Protein AF-A0A3C1PPG1-F1 (afdb_monomer)

Sequence (276 aa):
MCIAGVFGGLESGVTAKTTAMFLESAYFDAGYIRKTAKKHTLSTDASFRFERGADPEICVFALKRAAMLIKELAGGEISSEIIDVYPQPIKPVQVKLAYKRINSLIGEEVPVTLVKSILKSLDIIITSETAEELNVIVPLYRSDVTRDVDIIEDILRIYGYNTVKVAEKVNSTLSYAPKPDSEKLKNLVSDLLVSRGSNEAMSNSLTKGSYYDGLQQHSASSSAKILNPLSNDLNVLRQTLFFGLMEAVKRNKNYKTGNIRLFEFGNCYSYKTGAA

Structure (mmCIF, N/CA/C/O backbone):
data_AF-A0A3C1PPG1-F1
#
_entry.id   AF-A0A3C1PPG1-F1
#
loop_
_atom_site.group_PDB
_atom_site.id
_atom_site.type_symbol
_atom_site.label_atom_id
_atom_site.label_alt_id
_atom_site.label_comp_id
_atom_site.label_asym_id
_atom_site.label_entity_id
_atom_site.label_seq_id
_atom_site.pdbx_PDB_ins_code
_atom_site.Cartn_x
_atom_site.Cartn_y
_atom_site.Cartn_z
_atom_site.occupancy
_atom_site.B_iso_or_equiv
_atom_site.auth_seq_id
_atom_site.auth_comp_id
_atom_site.auth_asym_id
_atom_site.auth_atom_id
_atom_site.pdbx_PDB_model_num
ATOM 1 N N . MET A 1 1 ? -23.839 -20.528 7.602 1.00 84.81 1 MET A N 1
ATOM 2 C CA . MET A 1 1 ? -23.833 -19.238 8.321 1.00 84.81 1 MET A CA 1
ATOM 3 C C . MET A 1 1 ? -23.108 -18.158 7.518 1.00 84.81 1 MET A C 1
ATOM 5 O O . MET A 1 1 ? -23.769 -17.331 6.915 1.00 84.81 1 MET A O 1
ATOM 9 N N . CYS A 1 2 ? -21.782 -18.148 7.397 1.00 93.88 2 CYS A N 1
ATOM 10 C CA . CYS A 1 2 ? -21.105 -17.126 6.584 1.00 93.88 2 CYS A CA 1
ATOM 11 C C . CYS A 1 2 ? -19.660 -17.518 6.261 1.00 93.88 2 CYS A C 1
ATOM 13 O O . CYS A 1 2 ? -19.111 -18.452 6.844 1.00 93.88 2 CYS A O 1
ATOM 15 N N . ILE A 1 3 ? -19.052 -16.773 5.340 1.00 94.62 3 ILE A N 1
ATOM 16 C CA . ILE A 1 3 ? -17.608 -16.565 5.296 1.00 94.62 3 ILE A CA 1
ATOM 17 C C . ILE A 1 3 ? -17.353 -15.317 6.142 1.00 94.62 3 ILE A C 1
ATOM 19 O O . ILE A 1 3 ? -17.678 -14.206 5.715 1.00 94.62 3 ILE A O 1
ATOM 23 N N . ALA A 1 4 ? -16.834 -15.516 7.351 1.00 95.19 4 ALA A N 1
ATOM 24 C CA . ALA A 1 4 ? -16.697 -14.478 8.367 1.00 95.19 4 ALA A CA 1
ATOM 25 C C . ALA A 1 4 ? -15.984 -13.225 7.825 1.00 95.19 4 ALA A C 1
ATOM 27 O O . ALA A 1 4 ? -14.961 -13.334 7.148 1.00 95.19 4 ALA A O 1
ATOM 28 N N . GLY A 1 5 ? -16.574 -12.049 8.056 1.00 94.12 5 GLY A N 1
ATOM 29 C CA . GLY A 1 5 ? -16.075 -10.757 7.567 1.00 94.12 5 GLY A CA 1
ATOM 30 C C . GLY A 1 5 ? -16.095 -10.556 6.044 1.00 94.12 5 GLY A C 1
ATOM 31 O O . GLY A 1 5 ? -15.661 -9.511 5.569 1.00 94.12 5 GLY A O 1
ATOM 32 N N . VAL A 1 6 ? -16.593 -11.523 5.264 1.00 95.69 6 VAL A N 1
ATOM 33 C CA . VAL A 1 6 ? -16.612 -11.459 3.793 1.00 95.69 6 VAL A CA 1
ATOM 34 C C . VAL A 1 6 ? -18.038 -11.503 3.259 1.00 95.69 6 VAL A C 1
ATOM 36 O O . VAL A 1 6 ? -18.472 -10.550 2.613 1.00 95.69 6 VAL A O 1
ATOM 39 N N . PHE A 1 7 ? -18.775 -12.591 3.498 1.00 94.75 7 PHE A N 1
ATOM 40 C CA . PHE A 1 7 ? -20.087 -12.788 2.878 1.00 94.75 7 PHE A CA 1
ATOM 41 C C . PHE A 1 7 ? -21.021 -13.681 3.697 1.00 94.75 7 PHE A C 1
ATOM 43 O O . PHE A 1 7 ? -20.597 -14.685 4.269 1.00 94.75 7 PHE A O 1
ATOM 50 N N . GLY A 1 8 ? -22.310 -13.341 3.713 1.00 94.00 8 GLY A N 1
ATOM 51 C CA . GLY A 1 8 ? -23.348 -14.155 4.344 1.00 94.00 8 GLY A CA 1
ATOM 52 C C . GLY A 1 8 ? -23.639 -15.434 3.554 1.00 94.00 8 GLY A C 1
ATOM 53 O O . GLY A 1 8 ? -23.569 -15.460 2.329 1.00 94.00 8 GLY A O 1
ATOM 54 N N . GLY A 1 9 ? -23.961 -16.517 4.256 1.00 92.12 9 GLY A N 1
ATOM 55 C CA . GLY A 1 9 ? -24.421 -17.761 3.643 1.00 92.12 9 GLY A CA 1
ATOM 56 C C . GLY A 1 9 ? -25.879 -17.668 3.196 1.00 92.12 9 GLY A C 1
ATOM 57 O O . GLY A 1 9 ? -26.678 -16.975 3.823 1.00 92.12 9 GLY A O 1
ATOM 58 N N . LEU A 1 10 ? -26.229 -18.414 2.145 1.00 90.75 10 LEU A N 1
ATOM 59 C CA . LEU A 1 10 ? -27.564 -18.398 1.538 1.00 90.75 10 LEU A CA 1
ATOM 60 C C . LEU A 1 10 ? -28.687 -18.727 2.537 1.00 90.75 10 LEU A C 1
ATOM 62 O O . LEU A 1 10 ? -29.694 -18.032 2.580 1.00 90.75 10 LEU A O 1
ATOM 66 N N . GLU A 1 11 ? -28.496 -19.757 3.364 1.00 90.69 11 GLU A N 1
ATOM 67 C CA . GLU A 1 11 ? -29.519 -20.255 4.302 1.00 90.69 11 GLU A CA 1
ATOM 68 C C . GLU A 1 11 ? -29.666 -19.413 5.580 1.00 90.69 11 GLU A C 1
ATOM 70 O O . GLU A 1 11 ? -30.580 -19.631 6.367 1.00 90.69 11 GLU A O 1
ATOM 75 N N . SER A 1 12 ? -28.766 -18.459 5.807 1.00 89.56 12 SER A N 1
ATOM 76 C CA . SER A 1 12 ? -28.724 -17.621 7.016 1.00 89.56 12 SER A CA 1
ATOM 77 C C . SER A 1 12 ? -28.928 -16.135 6.723 1.00 89.56 12 SER A C 1
ATOM 79 O O . SER A 1 12 ? -28.802 -15.307 7.621 1.00 89.56 12 SER A O 1
ATOM 81 N N . GLY A 1 13 ? -29.220 -15.784 5.469 1.00 89.69 13 GLY A N 1
ATOM 82 C CA . GLY A 1 13 ? -29.596 -14.429 5.092 1.00 89.69 13 GLY A CA 1
ATOM 83 C C . GLY A 1 13 ? -30.993 -14.066 5.600 1.00 89.69 13 GLY A C 1
ATOM 84 O O . GLY A 1 13 ? -31.89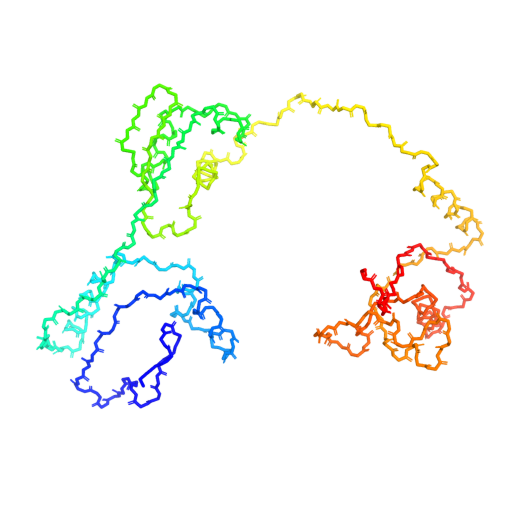7 -14.901 5.640 1.00 89.69 13 GLY A O 1
ATOM 85 N N . VAL A 1 14 ? -31.181 -12.799 5.964 1.00 93.06 14 VAL A N 1
ATOM 86 C CA . VAL A 1 14 ? -32.503 -12.258 6.307 1.00 93.06 14 VAL A CA 1
ATOM 87 C C . VAL A 1 14 ? -33.369 -12.209 5.045 1.00 93.06 14 VAL A C 1
ATOM 89 O O . VAL A 1 14 ? -32.915 -11.786 3.983 1.00 93.06 14 VAL A O 1
ATOM 92 N N . THR A 1 15 ? -34.628 -12.628 5.160 1.00 94.12 15 THR A N 1
ATOM 93 C CA . THR A 1 15 ? -35.620 -12.601 4.076 1.00 94.12 15 THR A CA 1
ATOM 94 C C . THR A 1 15 ? -36.853 -11.808 4.502 1.00 94.12 15 THR A C 1
ATOM 96 O O . THR A 1 15 ? -37.018 -11.480 5.674 1.00 94.12 15 THR A O 1
ATOM 99 N N . ALA A 1 16 ? -37.787 -11.578 3.575 1.00 94.44 16 ALA A N 1
ATOM 100 C CA . ALA A 1 16 ? -39.073 -10.948 3.885 1.00 94.44 16 ALA A CA 1
ATOM 101 C C . ALA A 1 16 ? -39.926 -11.724 4.913 1.00 94.44 16 ALA A C 1
ATOM 103 O O . ALA A 1 16 ? -40.884 -11.178 5.445 1.00 94.44 16 ALA A O 1
ATOM 104 N N . LYS A 1 17 ? -39.605 -12.999 5.180 1.00 95.50 17 LYS A N 1
ATOM 105 C CA . LYS A 1 17 ? -40.310 -13.843 6.158 1.00 95.50 17 LYS A CA 1
ATOM 106 C C . LYS A 1 17 ? -39.623 -13.884 7.526 1.00 95.50 17 LYS A C 1
ATOM 108 O O . LYS A 1 17 ? -40.130 -14.540 8.430 1.00 95.50 17 LYS A O 1
ATOM 113 N N . THR A 1 18 ? -38.454 -13.263 7.675 1.00 94.69 18 THR A N 1
ATOM 114 C CA . THR A 1 18 ? -37.670 -13.338 8.911 1.00 94.69 18 THR A CA 1
ATOM 115 C C . THR A 1 18 ? -38.343 -12.534 10.022 1.00 94.69 18 THR A C 1
ATOM 117 O O . THR A 1 18 ? -38.563 -11.337 9.875 1.00 94.69 18 THR A O 1
ATOM 120 N N . THR A 1 19 ? -38.632 -13.193 11.144 1.00 93.62 19 THR A N 1
ATOM 121 C CA . THR A 1 19 ? -39.265 -12.589 12.331 1.00 93.62 19 THR A CA 1
ATOM 122 C C . THR A 1 19 ? -38.336 -12.513 13.542 1.00 93.62 19 THR A C 1
ATOM 124 O O . THR A 1 19 ? -38.582 -11.731 14.453 1.00 93.62 19 THR A O 1
ATOM 127 N N . ALA A 1 20 ? -37.259 -13.299 13.546 1.00 93.94 20 ALA A N 1
ATOM 128 C CA . ALA A 1 20 ? -36.236 -13.306 14.583 1.00 93.94 20 ALA A CA 1
ATOM 129 C C . ALA A 1 20 ? -34.852 -13.273 13.933 1.00 93.94 20 ALA A C 1
ATOM 131 O O . ALA A 1 20 ? -34.625 -13.916 12.905 1.00 93.94 20 ALA A O 1
ATOM 132 N N . MET A 1 21 ? -33.927 -12.523 14.528 1.00 92.62 21 MET A N 1
ATOM 133 C CA . MET A 1 21 ? -32.570 -12.370 14.016 1.00 92.62 21 MET A CA 1
ATOM 134 C C . MET A 1 21 ? -31.542 -12.380 15.138 1.00 92.62 21 MET A C 1
ATOM 136 O O . MET A 1 21 ? -31.798 -11.912 16.243 1.00 92.62 21 MET A O 1
ATOM 140 N N . PHE A 1 22 ? -30.363 -12.891 14.807 1.00 93.44 22 PHE A N 1
ATOM 141 C CA . PHE A 1 22 ? -29.161 -12.769 15.612 1.00 93.44 22 PHE A CA 1
ATOM 142 C C . PHE A 1 22 ? -28.268 -11.699 14.980 1.00 93.44 22 PHE A C 1
ATOM 144 O O . PHE A 1 22 ? -28.045 -11.727 13.768 1.00 93.44 22 PHE A O 1
ATOM 151 N N . LEU A 1 23 ? -27.779 -10.755 15.785 1.00 94.75 23 LEU A N 1
ATOM 152 C CA . LEU A 1 23 ? -26.893 -9.692 15.319 1.00 94.75 23 LEU A CA 1
ATOM 153 C C . LEU A 1 23 ? -25.446 -10.015 15.688 1.00 94.75 23 LEU A C 1
ATOM 155 O O . LEU A 1 23 ? -25.110 -10.149 16.861 1.00 94.75 23 LEU A O 1
ATOM 159 N N . GLU A 1 24 ? -24.594 -10.100 14.670 1.00 95.62 24 GLU A N 1
ATOM 160 C CA . GLU A 1 24 ? -23.149 -10.249 14.815 1.00 95.62 24 GLU A CA 1
ATOM 161 C C . GLU A 1 24 ? -22.474 -8.882 14.642 1.00 95.62 24 GLU A C 1
ATOM 163 O O . GLU A 1 24 ? -22.731 -8.172 13.669 1.00 95.62 24 GLU A O 1
ATOM 168 N N . SER A 1 25 ? -21.582 -8.529 15.566 1.00 96.25 25 SER A N 1
ATOM 169 C CA . SER A 1 25 ? -20.635 -7.427 15.401 1.00 96.25 25 SER A CA 1
ATOM 170 C C . SER A 1 25 ? -19.267 -7.915 15.846 1.00 96.25 25 SER A C 1
ATOM 172 O O . SER A 1 25 ? -19.048 -8.147 17.032 1.00 96.25 25 SER A O 1
ATOM 174 N N . ALA A 1 26 ? -18.372 -8.110 14.886 1.00 95.69 26 ALA A N 1
ATOM 175 C CA . ALA A 1 26 ? -17.104 -8.787 15.098 1.00 95.69 26 ALA A CA 1
ATOM 176 C C . ALA A 1 26 ? -15.943 -8.001 14.486 1.00 95.69 26 ALA A C 1
ATOM 178 O O . ALA A 1 26 ? -16.117 -7.237 13.536 1.00 95.69 26 ALA A O 1
ATOM 179 N N . TYR A 1 27 ? -14.750 -8.247 15.019 1.00 95.62 27 TYR A N 1
ATOM 180 C CA . TYR A 1 27 ? -13.481 -7.809 14.457 1.00 95.62 27 TYR A CA 1
ATOM 181 C C . TYR A 1 27 ? -12.751 -9.021 13.868 1.00 95.62 27 TYR A C 1
ATOM 183 O O . TYR A 1 27 ? -12.654 -10.069 14.509 1.00 95.62 27 TYR A O 1
ATOM 191 N N . PHE A 1 28 ? -12.220 -8.875 12.655 1.00 95.81 28 PHE A N 1
ATOM 192 C CA . PHE A 1 28 ? -11.478 -9.926 11.962 1.00 95.81 28 PHE A CA 1
ATOM 193 C C . PHE A 1 28 ? -10.091 -9.440 11.555 1.00 95.81 28 PHE A C 1
ATOM 195 O O . PHE A 1 28 ? -9.896 -8.266 11.247 1.00 95.81 28 PHE A O 1
ATOM 202 N N . ASP A 1 29 ? -9.138 -10.369 11.484 1.00 94.94 29 ASP A N 1
ATOM 203 C CA . ASP A 1 29 ? -7.798 -10.082 10.979 1.00 94.94 29 ASP A CA 1
ATOM 204 C C . ASP A 1 29 ? -7.834 -9.661 9.500 1.00 94.94 29 ASP A C 1
ATOM 206 O O . ASP A 1 29 ? -8.279 -10.407 8.618 1.00 94.94 29 ASP A O 1
ATOM 210 N N . ALA A 1 30 ? -7.309 -8.467 9.226 1.00 95.31 30 ALA A N 1
ATOM 211 C CA . ALA A 1 30 ? -7.308 -7.856 7.900 1.00 95.31 30 ALA A CA 1
ATOM 212 C C . ALA A 1 30 ? -6.605 -8.721 6.837 1.00 95.31 30 ALA A C 1
ATOM 214 O O . ALA A 1 30 ? -7.037 -8.784 5.679 1.00 95.31 30 ALA A O 1
ATOM 215 N N . GLY A 1 31 ? -5.533 -9.425 7.218 1.00 95.94 31 GLY A N 1
ATOM 216 C CA . GLY A 1 31 ? -4.768 -10.293 6.328 1.00 95.94 31 GLY A CA 1
ATOM 217 C C . GLY A 1 31 ? -5.559 -11.525 5.888 1.00 95.94 31 GLY A C 1
ATOM 218 O O . GLY A 1 31 ? -5.548 -11.875 4.701 1.00 95.94 31 GLY A O 1
ATOM 219 N N . TYR A 1 32 ? -6.265 -12.170 6.815 1.00 96.25 32 TYR A N 1
ATOM 220 C CA . TYR A 1 32 ? -7.139 -13.306 6.528 1.00 96.25 32 TYR A CA 1
ATOM 221 C C . TYR A 1 32 ? -8.351 -12.901 5.693 1.00 96.25 32 TYR A C 1
ATOM 223 O O . TYR A 1 32 ? -8.646 -13.591 4.710 1.00 96.25 32 TYR A O 1
ATOM 231 N N . ILE A 1 33 ? -9.003 -11.777 6.011 1.00 97.25 33 ILE A N 1
ATOM 232 C CA . ILE A 1 33 ? -10.125 -11.276 5.206 1.00 97.25 33 ILE A CA 1
ATOM 233 C C . ILE A 1 33 ? -9.662 -11.011 3.776 1.00 97.25 33 ILE A C 1
ATOM 235 O O . ILE A 1 33 ? -10.243 -11.569 2.846 1.00 97.25 33 ILE A O 1
ATOM 239 N N . ARG A 1 34 ? -8.556 -10.281 3.580 1.00 96.56 34 ARG A N 1
ATOM 240 C CA . ARG A 1 34 ? -8.027 -9.976 2.240 1.00 96.56 34 ARG A CA 1
ATOM 241 C C . ARG A 1 34 ? -7.737 -11.234 1.431 1.00 96.56 34 ARG A C 1
ATOM 243 O O . ARG A 1 34 ? -8.067 -11.304 0.247 1.00 96.56 34 ARG A O 1
ATOM 250 N N . LYS A 1 35 ? -7.083 -12.229 2.040 1.00 97.00 35 LYS A N 1
ATOM 251 C CA . LYS A 1 35 ? -6.773 -13.504 1.371 1.00 97.00 35 LYS A CA 1
ATOM 252 C C . LYS A 1 35 ? -8.051 -14.238 0.973 1.00 97.00 35 LYS A C 1
ATOM 254 O O . LYS A 1 35 ? -8.137 -14.728 -0.150 1.00 97.00 35 LYS A O 1
ATOM 259 N N . THR A 1 36 ? -9.032 -14.286 1.868 1.00 96.81 36 THR A N 1
ATOM 260 C CA . THR A 1 36 ? -10.295 -15.004 1.660 1.00 96.81 36 THR A CA 1
ATOM 261 C C . THR A 1 36 ? -11.157 -14.318 0.599 1.00 96.81 36 THR A C 1
ATOM 263 O O . THR A 1 36 ? -11.547 -14.961 -0.373 1.00 96.81 36 THR A O 1
ATOM 266 N N . ALA A 1 37 ? -11.363 -13.004 0.712 1.00 96.62 37 ALA A N 1
ATOM 267 C CA . ALA A 1 37 ? -12.087 -12.185 -0.257 1.00 96.62 37 ALA A CA 1
ATOM 268 C C . ALA A 1 37 ? -11.499 -12.323 -1.670 1.00 96.62 37 ALA A C 1
ATOM 270 O O . ALA A 1 37 ? -12.215 -12.662 -2.614 1.00 96.62 37 ALA A O 1
ATOM 271 N N . LYS A 1 38 ? -10.172 -12.177 -1.814 1.00 95.88 38 LYS A N 1
ATOM 272 C CA . LYS A 1 38 ? -9.492 -12.348 -3.109 1.00 95.88 38 LYS A CA 1
ATOM 273 C C . LYS A 1 38 ? -9.581 -13.769 -3.648 1.00 95.88 38 LYS A C 1
ATOM 275 O O . LYS A 1 38 ? -9.822 -13.937 -4.838 1.00 95.88 38 LYS A O 1
ATOM 280 N N . LYS A 1 39 ? -9.406 -14.787 -2.800 1.00 96.50 39 LYS A N 1
ATOM 281 C CA . LYS A 1 39 ? -9.501 -16.196 -3.213 1.00 96.50 39 LYS A CA 1
ATOM 282 C C . LYS A 1 39 ? -10.878 -16.524 -3.792 1.00 96.50 39 LYS A C 1
ATOM 284 O O . LYS A 1 39 ? -10.964 -17.282 -4.751 1.00 96.50 39 LYS A O 1
ATOM 289 N N . HIS A 1 40 ? -11.934 -15.948 -3.222 1.00 95.44 40 HIS A N 1
ATOM 290 C CA . HIS A 1 40 ? -13.311 -16.172 -3.659 1.00 95.44 40 HIS A CA 1
ATOM 291 C C . HIS A 1 40 ? -13.824 -15.125 -4.658 1.00 95.44 40 HIS A C 1
ATOM 293 O O . HIS A 1 40 ? -14.947 -15.250 -5.129 1.00 95.44 40 HIS A O 1
ATOM 299 N N . THR A 1 41 ? -13.013 -14.124 -5.022 1.00 96.38 41 THR A N 1
ATOM 300 C CA . TH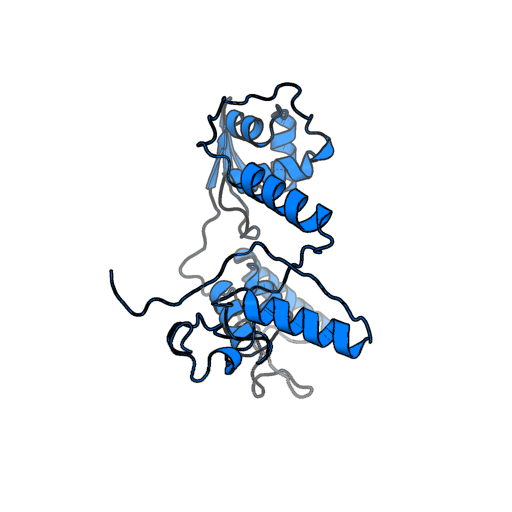R A 1 41 ? -13.421 -12.988 -5.875 1.00 96.38 41 THR A CA 1
ATOM 301 C C . THR A 1 41 ? -14.668 -12.267 -5.337 1.00 96.38 41 THR A C 1
ATOM 303 O O . THR A 1 41 ? -15.529 -11.818 -6.087 1.00 96.38 41 THR A O 1
ATOM 306 N N . LEU A 1 42 ? -14.776 -12.158 -4.011 1.00 95.12 42 LEU A N 1
ATOM 307 C CA . LEU A 1 42 ? -15.877 -11.481 -3.328 1.00 95.12 42 LEU A CA 1
ATOM 308 C C . LEU A 1 42 ? -15.367 -10.162 -2.754 1.00 95.12 42 LEU A C 1
ATOM 310 O O . LEU A 1 42 ? -14.644 -10.162 -1.764 1.00 95.12 42 LEU A O 1
ATOM 314 N N . SER A 1 43 ? -15.739 -9.047 -3.382 1.00 92.44 43 SER A N 1
ATOM 315 C CA . SER A 1 43 ? -15.432 -7.698 -2.898 1.00 92.44 43 SER A CA 1
ATOM 316 C C . SER A 1 43 ? -16.702 -7.082 -2.329 1.00 92.44 43 SER A C 1
ATOM 318 O O . SER A 1 43 ? -17.544 -6.607 -3.088 1.00 92.44 43 SER A O 1
ATOM 320 N N . THR A 1 44 ? -16.863 -7.123 -1.008 1.00 95.44 44 THR A N 1
ATOM 321 C CA . THR A 1 44 ? -18.065 -6.614 -0.333 1.00 95.44 44 THR A CA 1
ATOM 322 C C . THR A 1 44 ? -17.718 -5.408 0.519 1.00 95.44 44 THR A C 1
ATOM 324 O O . THR A 1 44 ? -16.568 -5.201 0.903 1.00 95.44 44 THR A O 1
ATOM 327 N N . ASP A 1 45 ? -18.727 -4.616 0.860 1.00 95.50 45 ASP A N 1
ATOM 328 C CA . ASP A 1 45 ? -18.587 -3.484 1.773 1.00 95.50 45 ASP A CA 1
ATOM 329 C C . ASP A 1 45 ? -17.985 -3.871 3.131 1.00 95.50 45 ASP A C 1
ATOM 331 O O . ASP A 1 45 ? -17.238 -3.089 3.727 1.00 95.50 45 ASP A O 1
ATOM 335 N N . ALA A 1 46 ? -18.309 -5.074 3.612 1.00 94.69 46 ALA A N 1
ATOM 336 C CA . ALA A 1 46 ? -17.756 -5.637 4.834 1.00 94.69 46 ALA A CA 1
ATOM 337 C C . ALA A 1 46 ? -16.278 -6.006 4.647 1.00 94.69 46 ALA A C 1
ATOM 339 O O . ALA A 1 46 ? -15.435 -5.511 5.398 1.00 94.69 46 ALA A O 1
ATOM 340 N N . SER A 1 47 ? -15.947 -6.796 3.614 1.00 95.56 47 SER A N 1
ATOM 341 C CA . SER A 1 47 ? -14.561 -7.216 3.378 1.00 95.56 47 SER A CA 1
ATOM 342 C C . SER A 1 47 ? -13.658 -6.004 3.156 1.00 95.56 47 SER A C 1
ATOM 344 O O . SER A 1 47 ? -12.616 -5.888 3.789 1.00 95.56 47 SER A O 1
ATOM 346 N N . PHE A 1 48 ? -14.110 -5.021 2.375 1.00 95.06 48 PHE A N 1
ATOM 347 C CA . PHE A 1 48 ? -13.380 -3.782 2.117 1.00 95.06 48 PHE A CA 1
ATOM 348 C C . PHE A 1 48 ? -12.960 -3.042 3.396 1.00 95.06 48 PHE A C 1
ATOM 350 O O . PHE A 1 48 ? -11.839 -2.520 3.452 1.00 95.06 48 PHE A O 1
ATOM 357 N N . ARG A 1 49 ? -13.846 -2.987 4.401 1.00 94.81 49 ARG A N 1
ATOM 358 C CA . ARG A 1 49 ? -13.589 -2.340 5.697 1.00 94.81 49 ARG A CA 1
ATOM 359 C C . ARG A 1 49 ? -12.635 -3.175 6.547 1.00 94.81 49 ARG A C 1
ATOM 361 O O . ARG A 1 49 ? -11.614 -2.657 6.985 1.00 94.81 49 ARG A O 1
ATOM 368 N N . PHE A 1 50 ? -12.907 -4.469 6.716 1.00 95.88 50 PHE A N 1
ATOM 369 C CA . PHE A 1 50 ? -12.055 -5.338 7.533 1.00 95.88 50 PHE A CA 1
ATOM 370 C C . PHE A 1 50 ? -10.635 -5.491 6.970 1.00 95.88 50 PHE A C 1
ATOM 372 O O . PHE A 1 50 ? -9.679 -5.520 7.736 1.00 95.88 50 PHE A O 1
ATOM 379 N N . GLU A 1 51 ? -10.461 -5.501 5.645 1.00 95.12 51 GLU A N 1
ATOM 380 C CA . GLU A 1 51 ? -9.145 -5.555 4.987 1.00 95.12 51 GLU A CA 1
ATOM 381 C C . GLU A 1 51 ? -8.237 -4.353 5.292 1.00 95.12 51 GLU A C 1
ATOM 383 O O . GLU A 1 51 ? -7.029 -4.432 5.060 1.00 95.12 51 GLU A O 1
ATOM 388 N N . ARG A 1 52 ? -8.802 -3.239 5.771 1.00 93.62 52 ARG A N 1
ATOM 389 C CA . ARG A 1 52 ? -8.077 -2.002 6.108 1.00 93.62 52 ARG A CA 1
ATOM 390 C C . ARG A 1 52 ? -7.856 -1.813 7.606 1.00 93.62 52 ARG A C 1
ATOM 392 O O . ARG A 1 52 ? -7.164 -0.875 7.975 1.00 93.62 52 ARG A O 1
ATOM 399 N N . GLY A 1 53 ? -8.398 -2.714 8.424 1.00 92.25 53 GLY A N 1
ATOM 400 C CA . GLY A 1 53 ? -8.462 -2.568 9.872 1.00 92.25 53 GLY A CA 1
ATOM 401 C C . GLY A 1 53 ? -9.751 -1.866 10.293 1.00 92.25 53 GLY A C 1
ATOM 402 O O . GLY A 1 53 ? -9.987 -0.709 9.959 1.00 92.25 53 GLY A O 1
ATOM 403 N N . ALA A 1 54 ? -10.607 -2.593 11.010 1.00 93.00 54 ALA A N 1
ATOM 404 C CA . ALA A 1 54 ? -11.743 -2.013 11.721 1.00 93.00 54 ALA A CA 1
ATOM 405 C C . ALA A 1 54 ? -11.320 -1.622 13.144 1.00 93.00 54 ALA A C 1
ATOM 407 O O . ALA A 1 54 ? -10.342 -2.150 13.663 1.00 93.00 54 ALA A O 1
ATOM 408 N N . ASP A 1 55 ? -12.063 -0.735 13.796 1.00 94.44 55 ASP A N 1
ATOM 409 C CA . ASP A 1 55 ? -11.819 -0.440 15.207 1.00 94.44 55 ASP A CA 1
ATOM 410 C C . ASP A 1 55 ? -12.362 -1.585 16.087 1.00 94.44 55 ASP A C 1
ATOM 412 O O . ASP A 1 55 ? -13.567 -1.859 16.049 1.00 94.44 55 ASP A O 1
ATOM 416 N N . PRO A 1 56 ? -11.516 -2.285 16.866 1.00 94.31 56 PRO A N 1
ATOM 417 C CA . PRO A 1 56 ? -11.986 -3.333 17.762 1.00 94.31 56 PRO A CA 1
ATOM 418 C C . PRO A 1 56 ? -12.830 -2.796 18.932 1.00 94.31 56 PRO A C 1
ATOM 420 O O . PRO A 1 56 ? -13.673 -3.535 19.439 1.00 94.31 56 PRO A O 1
ATOM 423 N N . GLU A 1 57 ? -12.663 -1.537 19.359 1.00 93.06 57 GLU A N 1
ATOM 424 C CA . GLU A 1 57 ? -13.353 -0.991 20.541 1.00 93.06 57 GLU A CA 1
ATOM 425 C C . GLU A 1 57 ? -14.825 -0.651 20.281 1.00 93.06 57 GLU A C 1
ATOM 427 O O . GLU A 1 57 ? -15.639 -0.630 21.208 1.00 93.06 57 GLU A O 1
ATOM 432 N N . ILE A 1 58 ? -15.217 -0.440 19.021 1.00 95.00 58 ILE A N 1
ATOM 433 C CA . ILE A 1 58 ? -16.594 -0.048 18.689 1.00 95.00 58 ILE A CA 1
ATOM 434 C C . ILE A 1 58 ? -17.540 -1.231 18.490 1.00 95.00 58 ILE A C 1
ATOM 436 O O . ILE A 1 58 ? -18.718 -0.994 18.239 1.00 95.00 58 ILE A O 1
ATOM 440 N N . CYS A 1 59 ? -17.089 -2.488 18.605 1.00 96.00 59 CYS A N 1
ATOM 441 C CA . CYS A 1 59 ? -17.924 -3.658 18.296 1.00 96.00 59 CYS A CA 1
ATOM 442 C C . CYS A 1 59 ? -19.241 -3.658 19.092 1.00 96.00 59 CYS A C 1
ATOM 444 O O . CYS A 1 59 ? -20.325 -3.738 18.515 1.00 96.00 59 CYS A O 1
ATOM 446 N N . VAL A 1 60 ? -19.170 -3.487 20.415 1.00 96.44 60 VAL A N 1
ATOM 447 C CA . VAL A 1 60 ? -20.365 -3.460 21.276 1.00 96.44 60 VAL A CA 1
ATOM 448 C C . VAL A 1 60 ? -21.216 -2.212 21.020 1.00 96.44 60 VAL A C 1
ATOM 450 O O . VAL A 1 60 ? -22.447 -2.279 21.043 1.00 96.44 60 VAL A O 1
ATOM 453 N N . PHE A 1 61 ? -20.585 -1.065 20.758 1.00 97.19 61 PHE A N 1
ATOM 454 C CA . PHE A 1 61 ? -21.294 0.176 20.443 1.00 97.19 61 PHE A CA 1
ATOM 455 C C . PHE A 1 61 ? -22.080 0.060 19.128 1.00 97.19 61 PHE A C 1
ATOM 457 O O . PHE A 1 61 ? -23.274 0.367 19.090 1.00 97.19 61 PHE A O 1
ATOM 464 N N . ALA A 1 62 ? -21.436 -0.435 18.070 1.00 97.12 62 ALA A N 1
ATOM 465 C CA . ALA A 1 62 ? -22.032 -0.650 16.759 1.00 97.12 62 ALA A CA 1
ATOM 466 C C . ALA A 1 62 ? -23.185 -1.661 16.832 1.00 97.12 62 ALA A C 1
ATOM 468 O O . ALA A 1 62 ? -24.261 -1.393 16.292 1.00 97.12 62 ALA A O 1
ATOM 469 N N . LEU A 1 63 ? -23.008 -2.759 17.579 1.00 97.31 63 LEU A N 1
ATOM 470 C CA . LEU A 1 63 ? -24.057 -3.748 17.839 1.00 97.31 63 LEU A CA 1
ATOM 471 C C . LEU A 1 63 ? -25.290 -3.113 18.493 1.00 97.31 63 LEU A C 1
ATOM 473 O O . LEU A 1 63 ? -26.407 -3.259 17.994 1.00 97.31 63 LEU A O 1
ATOM 477 N N . LYS A 1 64 ? -25.090 -2.365 19.588 1.00 96.88 64 LYS A N 1
ATOM 478 C CA . LYS A 1 64 ? -26.174 -1.660 20.292 1.00 96.88 64 LYS A CA 1
ATOM 479 C C . LYS A 1 64 ? -26.878 -0.671 19.370 1.00 96.88 64 LYS A C 1
ATOM 481 O O . LYS A 1 64 ? -28.106 -0.608 19.365 1.00 96.88 64 LYS A O 1
ATOM 486 N N . ARG A 1 65 ? -26.122 0.086 18.569 1.00 97.81 65 ARG A N 1
ATOM 487 C CA . ARG A 1 65 ? -26.695 1.056 17.630 1.00 97.81 65 ARG A CA 1
ATOM 488 C C . ARG A 1 65 ? -27.546 0.370 16.564 1.00 97.81 65 ARG A C 1
ATOM 490 O O . ARG A 1 65 ? -28.650 0.843 16.304 1.00 97.81 65 ARG A O 1
ATOM 497 N N . ALA A 1 66 ? -27.074 -0.739 15.996 1.00 96.69 66 ALA A N 1
ATOM 498 C CA . ALA A 1 66 ? -27.830 -1.526 15.027 1.00 96.69 66 ALA A CA 1
ATOM 499 C C . ALA A 1 66 ? -29.122 -2.093 15.640 1.00 96.69 66 ALA A C 1
ATOM 501 O O . ALA A 1 66 ? -30.195 -1.914 15.068 1.00 96.69 66 ALA A O 1
ATOM 502 N N . ALA A 1 67 ? -29.045 -2.689 16.835 1.00 96.31 67 ALA A N 1
ATOM 503 C CA . ALA A 1 67 ? -30.209 -3.223 17.543 1.00 96.31 67 ALA A CA 1
ATOM 504 C C . ALA A 1 67 ? -31.263 -2.141 17.839 1.00 96.31 67 ALA A C 1
ATOM 506 O O . ALA A 1 67 ? -32.455 -2.353 17.617 1.00 96.31 67 ALA A O 1
ATOM 507 N N . MET A 1 68 ? -30.830 -0.956 18.283 1.00 96.69 68 MET A N 1
ATOM 508 C CA . MET A 1 68 ? -31.731 0.173 18.537 1.00 96.69 68 MET A CA 1
ATOM 509 C C . MET A 1 68 ? -32.414 0.674 17.262 1.00 96.69 68 MET A C 1
ATOM 511 O O . MET A 1 68 ? -33.609 0.949 17.293 1.00 96.69 68 MET A O 1
ATOM 515 N N . LEU A 1 69 ? -31.690 0.744 16.140 1.00 97.38 69 LEU A N 1
ATOM 516 C CA . LEU A 1 69 ? -32.272 1.124 14.850 1.00 97.38 69 LEU A CA 1
ATOM 517 C C . LEU A 1 69 ? -33.290 0.092 14.355 1.00 97.38 69 LEU A C 1
ATOM 519 O O . LEU A 1 69 ? -34.338 0.467 13.843 1.00 97.38 69 LEU A O 1
ATOM 523 N N . ILE A 1 70 ? -33.023 -1.202 14.536 1.00 95.56 70 ILE A N 1
ATOM 524 C CA . ILE A 1 70 ? -33.974 -2.265 14.181 1.00 95.56 70 ILE A CA 1
ATOM 525 C C . ILE A 1 70 ? -35.241 -2.161 15.034 1.00 95.56 70 ILE A C 1
ATOM 527 O O . ILE A 1 70 ? -36.346 -2.252 14.504 1.00 95.56 70 ILE A O 1
ATOM 531 N N . LYS A 1 71 ? -35.099 -1.919 16.341 1.00 95.75 71 LYS A N 1
ATOM 532 C CA . LYS A 1 71 ? -36.241 -1.691 17.235 1.00 95.75 71 LYS A CA 1
ATOM 533 C C . LYS A 1 71 ? -37.075 -0.485 16.798 1.00 95.75 71 LYS A C 1
ATOM 535 O O . LYS A 1 71 ? -38.294 -0.587 16.721 1.00 95.75 71 LYS A O 1
ATOM 540 N N . GLU A 1 72 ? -36.424 0.635 16.498 1.00 97.31 72 GLU A N 1
ATOM 541 C CA . GLU A 1 72 ? -37.083 1.881 16.092 1.00 97.31 72 GLU A CA 1
ATOM 542 C C . GLU A 1 72 ? -37.788 1.760 14.734 1.00 97.31 72 GLU A C 1
ATOM 544 O O . GLU A 1 72 ? -38.925 2.201 14.588 1.00 97.31 72 GLU A O 1
ATOM 549 N N . LEU A 1 73 ? -37.130 1.149 13.745 1.00 96.94 73 LEU A N 1
ATOM 550 C CA . LEU A 1 73 ? -37.587 1.161 12.353 1.00 96.94 73 LEU A CA 1
ATOM 551 C C . LEU A 1 73 ? -38.438 -0.055 11.972 1.00 96.94 73 LEU A C 1
ATOM 553 O O . LEU A 1 73 ? -39.313 0.061 11.119 1.00 96.94 73 LEU A O 1
ATOM 557 N N . ALA A 1 74 ? -38.179 -1.220 12.569 1.00 95.00 74 ALA A N 1
ATOM 558 C CA . ALA A 1 74 ? -38.865 -2.475 12.251 1.00 95.00 74 ALA A CA 1
ATOM 559 C C . ALA A 1 74 ? -39.767 -2.982 13.391 1.00 95.00 74 ALA A C 1
ATOM 561 O O . ALA A 1 74 ? -40.418 -4.011 13.233 1.00 95.00 74 ALA A O 1
ATOM 562 N N . GLY A 1 75 ? -39.812 -2.285 14.535 1.00 94.31 75 GLY A N 1
ATOM 563 C CA . GLY A 1 75 ? -40.650 -2.657 15.680 1.00 94.31 75 GLY A CA 1
ATOM 564 C C . GLY A 1 75 ? -40.181 -3.912 16.423 1.00 94.31 75 GLY A C 1
ATOM 565 O O . GLY A 1 75 ? -40.967 -4.522 17.144 1.00 94.31 75 GLY A O 1
ATOM 566 N N . GLY A 1 76 ? -38.924 -4.325 16.232 1.00 93.38 76 GLY A N 1
ATOM 567 C CA . GLY A 1 76 ? -38.362 -5.505 16.890 1.00 93.38 76 GLY A CA 1
ATOM 568 C C . GLY A 1 76 ? -38.185 -5.331 18.403 1.00 93.38 76 GLY A C 1
ATOM 569 O O . GLY A 1 76 ? -37.994 -4.222 18.905 1.00 93.38 76 GLY A O 1
ATOM 570 N N . GLU A 1 77 ? -38.186 -6.443 19.135 1.00 95.31 77 GLU A N 1
ATOM 571 C CA . GLU A 1 77 ? -37.908 -6.483 20.573 1.00 95.31 77 GLU A CA 1
ATOM 572 C C . GLU A 1 77 ? -36.503 -7.044 20.842 1.00 95.31 77 GLU A C 1
ATOM 574 O O . GLU A 1 77 ? -36.056 -7.981 20.181 1.00 95.31 77 GLU A O 1
ATOM 579 N N . ILE A 1 78 ? -35.789 -6.465 21.814 1.00 95.31 78 ILE A N 1
ATOM 580 C CA . ILE A 1 78 ? -34.470 -6.959 22.229 1.00 95.31 78 ILE A CA 1
ATOM 581 C C . ILE A 1 78 ? -34.690 -8.117 23.199 1.00 95.31 78 ILE A C 1
ATOM 583 O O . ILE A 1 78 ? -35.126 -7.900 24.326 1.00 95.31 78 ILE A O 1
ATOM 587 N N . SER A 1 79 ? -34.384 -9.335 22.755 1.00 93.62 79 SER A N 1
ATOM 588 C CA . SER A 1 79 ? -34.711 -10.565 23.483 1.00 93.62 79 SER A CA 1
ATOM 589 C C . SER A 1 79 ? -33.563 -11.158 24.306 1.00 93.62 79 SER A C 1
ATOM 591 O O . SER A 1 79 ? -33.777 -12.146 25.003 1.00 93.62 79 SER A O 1
ATOM 593 N N . SER A 1 80 ? -32.339 -10.631 24.203 1.00 92.00 80 SER A N 1
ATOM 594 C CA . SER A 1 80 ? -31.166 -11.203 24.876 1.00 92.00 80 SER A CA 1
ATOM 595 C C . SER A 1 80 ? -30.194 -10.147 25.387 1.00 92.00 80 SER A C 1
ATOM 597 O O . SER A 1 80 ? -30.121 -9.031 24.869 1.00 92.00 80 SER A O 1
ATOM 599 N N . GLU A 1 81 ? -29.393 -10.542 26.375 1.00 95.00 81 GLU A N 1
ATOM 600 C CA . GLU A 1 81 ? -28.194 -9.803 26.762 1.00 95.00 81 GLU A CA 1
ATOM 601 C C . GLU A 1 81 ? -27.118 -9.876 25.667 1.00 95.00 81 GLU A C 1
ATOM 603 O O . GLU A 1 81 ? -27.178 -10.699 24.747 1.00 95.00 81 GLU A O 1
ATOM 608 N N . ILE A 1 82 ? -26.128 -8.985 25.761 1.00 96.38 82 ILE A N 1
ATOM 609 C CA . ILE A 1 82 ? -24.979 -8.964 24.854 1.00 96.38 82 ILE A CA 1
ATOM 610 C C . ILE A 1 82 ? -23.943 -9.961 25.358 1.00 96.38 82 ILE A C 1
ATOM 612 O O . ILE A 1 82 ? -23.511 -9.885 26.506 1.00 96.38 82 ILE A O 1
ATOM 616 N N . ILE A 1 83 ? -23.505 -10.844 24.466 1.00 96.12 83 ILE A N 1
ATOM 617 C CA . ILE A 1 83 ? -22.385 -11.749 2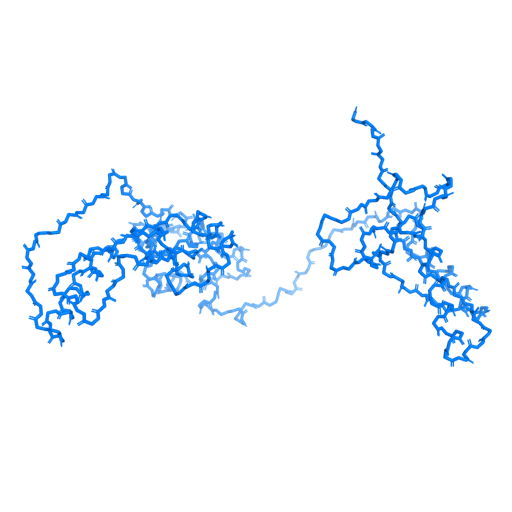4.706 1.00 96.12 83 ILE A CA 1
ATOM 618 C C . ILE A 1 83 ? -21.172 -11.173 23.974 1.00 96.12 83 ILE A C 1
ATOM 620 O O . ILE A 1 83 ? -21.136 -11.183 22.745 1.00 96.12 83 ILE A O 1
ATOM 624 N N . ASP A 1 84 ? -20.200 -10.660 24.729 1.00 95.81 84 ASP A N 1
ATOM 625 C CA . ASP A 1 84 ? -18.943 -10.127 24.197 1.00 95.81 84 ASP A CA 1
ATOM 626 C C . ASP A 1 84 ? -17.784 -11.082 24.514 1.00 95.81 84 ASP A C 1
ATOM 628 O O . ASP A 1 84 ? -17.493 -11.368 25.678 1.00 95.81 84 ASP A O 1
ATOM 632 N N . VAL A 1 85 ? -17.143 -11.613 23.471 1.00 95.81 85 VAL A N 1
ATOM 633 C CA . VAL A 1 85 ? -16.045 -12.582 23.583 1.00 95.81 85 VAL A CA 1
ATOM 634 C C . VAL A 1 85 ? -14.760 -11.925 23.099 1.00 95.81 85 VAL A C 1
ATOM 636 O O . VAL A 1 85 ? -14.414 -11.998 21.921 1.00 95.81 85 VAL A O 1
ATOM 639 N N . TYR A 1 86 ? -14.023 -11.322 24.034 1.00 94.69 86 TYR A N 1
ATOM 640 C CA . TYR A 1 86 ? -12.771 -10.619 23.747 1.00 94.69 86 TYR A CA 1
ATOM 641 C C . TYR A 1 86 ? -11.631 -11.062 24.687 1.00 94.69 86 TYR A C 1
ATOM 643 O O . TYR A 1 86 ? -11.190 -10.308 25.555 1.00 94.69 86 TYR A O 1
ATOM 651 N N . PRO A 1 87 ? -11.145 -12.315 24.559 1.00 94.38 87 PRO A N 1
ATOM 652 C CA . PRO A 1 87 ? -10.222 -12.916 25.527 1.00 94.38 87 PRO A CA 1
ATOM 653 C C . PRO A 1 87 ? -8.832 -12.266 25.540 1.00 94.38 87 PRO A C 1
ATOM 655 O O . PRO A 1 87 ? -8.145 -12.303 26.559 1.00 94.38 87 PRO A O 1
ATOM 658 N N . GLN A 1 88 ? -8.405 -11.688 24.415 1.00 94.12 88 GLN A N 1
ATOM 659 C CA . GLN A 1 88 ? -7.142 -10.960 24.293 1.00 94.12 88 GLN A CA 1
ATOM 660 C C . GLN A 1 88 ? -7.400 -9.551 23.751 1.00 94.12 88 GLN A C 1
ATOM 662 O O . GLN A 1 88 ? -7.342 -9.349 22.537 1.00 94.12 88 GLN A O 1
ATOM 667 N N . PRO A 1 89 ? -7.681 -8.580 24.639 1.00 93.50 89 PRO A N 1
ATOM 668 C CA . PRO A 1 89 ? -7.856 -7.192 24.248 1.00 93.50 89 PRO A CA 1
ATOM 669 C C . PRO A 1 89 ? -6.621 -6.641 23.535 1.00 93.50 89 PRO A C 1
ATOM 671 O O . PRO A 1 89 ? -5.500 -6.717 24.051 1.00 93.50 89 PRO A O 1
ATOM 674 N N . ILE A 1 90 ? -6.832 -6.070 22.351 1.00 93.56 90 ILE A N 1
ATOM 675 C CA . ILE A 1 90 ? -5.806 -5.352 21.601 1.00 93.56 90 ILE A CA 1
ATOM 676 C C . ILE A 1 90 ? -5.451 -4.099 22.399 1.00 93.56 90 ILE A C 1
ATOM 678 O O . ILE A 1 90 ? -6.323 -3.341 22.814 1.00 93.56 90 ILE A O 1
ATOM 682 N N . LYS A 1 91 ? -4.156 -3.902 22.647 1.00 92.69 91 LYS A N 1
ATOM 683 C CA . LYS A 1 91 ? -3.662 -2.755 23.409 1.00 92.69 91 LYS A CA 1
ATOM 684 C C . LYS A 1 91 ? -3.313 -1.605 22.466 1.00 92.69 91 LYS A C 1
ATOM 686 O O . LYS A 1 91 ? -2.684 -1.865 21.438 1.00 92.69 91 LYS A O 1
ATOM 691 N N . PRO A 1 92 ? -3.648 -0.355 22.826 1.00 93.19 92 PRO A N 1
ATOM 692 C CA . PRO A 1 92 ? -3.210 0.818 22.082 1.00 93.19 92 PRO A CA 1
ATOM 693 C C . PRO A 1 92 ? -1.689 0.874 21.940 1.00 93.19 92 PRO A C 1
ATOM 695 O O . PRO A 1 92 ? -0.950 0.502 22.861 1.00 93.19 92 PRO A O 1
ATOM 698 N N . VAL A 1 93 ? -1.218 1.369 20.797 1.00 94.12 93 VAL A N 1
ATOM 699 C CA . VAL A 1 93 ? 0.215 1.523 20.544 1.00 94.12 93 VAL A CA 1
ATOM 700 C C . VAL A 1 93 ? 0.728 2.728 21.325 1.00 94.12 93 VAL A C 1
ATOM 702 O O . VAL A 1 93 ? 0.193 3.831 21.213 1.00 94.12 93 VAL A O 1
ATOM 705 N N . GLN A 1 94 ? 1.781 2.509 22.110 1.00 96.69 94 GLN A N 1
ATOM 706 C CA . GLN A 1 94 ? 2.516 3.570 22.791 1.00 96.69 94 GLN A CA 1
ATOM 707 C C . GLN A 1 94 ? 3.758 3.924 21.988 1.00 96.69 94 GLN A C 1
ATOM 709 O O . GLN A 1 94 ? 4.570 3.053 21.675 1.00 96.69 94 GLN A O 1
ATOM 714 N N . VAL A 1 95 ? 3.909 5.205 21.669 1.00 96.94 95 VAL A N 1
ATOM 715 C CA . VAL A 1 95 ? 5.004 5.699 20.839 1.00 96.94 95 VAL A CA 1
ATOM 716 C C . VAL A 1 95 ? 5.711 6.846 21.540 1.00 96.94 95 VAL A C 1
ATOM 718 O O . VAL A 1 95 ? 5.086 7.766 22.065 1.00 96.94 95 VAL A O 1
ATOM 721 N N . LYS A 1 96 ? 7.040 6.793 21.515 1.00 97.75 96 LYS A N 1
ATOM 722 C CA . LYS A 1 96 ? 7.913 7.867 21.975 1.00 97.75 96 LYS A CA 1
ATOM 723 C C . LYS A 1 96 ? 8.305 8.747 20.788 1.00 97.75 96 LYS A C 1
ATOM 725 O O . LYS A 1 96 ? 8.875 8.260 19.814 1.00 97.75 96 LYS A O 1
ATOM 730 N N . LEU A 1 97 ? 8.022 10.040 20.883 1.00 97.50 97 LEU A N 1
ATOM 731 C CA . LEU A 1 97 ? 8.254 11.047 19.850 1.00 97.50 97 LEU A CA 1
ATOM 732 C C . LEU A 1 97 ? 9.264 12.083 20.342 1.00 97.50 97 LEU A C 1
ATOM 734 O O . LEU A 1 97 ? 8.940 12.925 21.172 1.00 97.50 97 LEU A O 1
ATOM 738 N N . ALA A 1 98 ? 10.484 12.049 19.807 1.00 97.88 98 ALA A N 1
ATOM 739 C CA . ALA A 1 98 ? 11.497 13.067 20.089 1.00 97.88 98 ALA A CA 1
ATOM 740 C C . ALA A 1 98 ? 11.357 14.256 19.124 1.00 97.88 98 ALA A C 1
ATOM 742 O O . ALA A 1 98 ? 11.376 14.054 17.906 1.00 97.88 98 ALA A O 1
ATOM 743 N N . TYR A 1 99 ? 11.319 15.495 19.630 1.00 97.69 99 TYR A N 1
ATOM 744 C CA . TYR A 1 99 ? 11.183 16.695 18.783 1.00 97.69 99 TYR A CA 1
ATOM 745 C C . TYR A 1 99 ? 12.312 16.815 17.757 1.00 97.69 99 TYR A C 1
ATOM 747 O O . TYR A 1 99 ? 12.080 17.128 16.591 1.00 97.69 99 TYR A O 1
ATOM 755 N N . LYS A 1 100 ? 13.537 16.446 18.148 1.00 97.19 100 LYS A N 1
ATOM 756 C CA . LYS A 1 100 ? 14.686 16.395 17.234 1.00 97.19 100 LYS A CA 1
ATOM 757 C C . LYS A 1 100 ? 14.438 15.477 16.033 1.00 97.19 100 LYS A C 1
ATOM 759 O O . LYS A 1 100 ? 14.875 15.784 14.927 1.00 97.19 100 LYS A O 1
ATOM 764 N N . ARG A 1 101 ? 13.754 14.349 16.239 1.00 97.50 101 ARG A N 1
ATOM 765 C CA . ARG A 1 101 ? 13.451 13.390 15.173 1.00 97.50 101 ARG A CA 1
ATOM 766 C C . ARG A 1 101 ? 12.319 13.875 14.273 1.00 97.50 101 ARG A C 1
ATOM 768 O O . ARG A 1 101 ? 12.443 13.711 13.064 1.00 97.50 101 ARG A O 1
ATOM 775 N N . ILE A 1 102 ? 11.298 14.521 14.843 1.00 97.44 102 ILE A N 1
ATOM 776 C CA . ILE A 1 102 ? 10.245 15.222 14.089 1.00 97.44 102 ILE A CA 1
ATOM 777 C C . ILE A 1 102 ? 10.900 16.220 13.125 1.00 97.44 102 ILE A C 1
ATOM 779 O O . ILE A 1 102 ? 10.760 16.092 11.911 1.00 97.44 102 ILE A O 1
ATOM 783 N N . ASN A 1 103 ? 11.714 17.132 13.660 1.00 95.50 103 ASN A N 1
ATOM 784 C CA . ASN A 1 103 ? 12.354 18.188 12.876 1.00 95.50 103 ASN A CA 1
ATOM 785 C C . ASN A 1 103 ? 13.332 17.629 11.836 1.00 95.50 103 ASN A C 1
ATOM 787 O O . ASN A 1 103 ? 13.385 18.100 10.706 1.00 95.50 103 ASN A O 1
ATOM 791 N N . SER A 1 104 ? 14.095 16.591 12.192 1.00 95.00 104 SER A N 1
ATOM 792 C CA . SER A 1 104 ? 15.052 15.968 11.273 1.00 95.00 104 SER A CA 1
ATOM 793 C C . SER A 1 104 ? 14.387 15.254 10.096 1.00 95.00 104 SER A C 1
ATOM 795 O O . SER A 1 104 ? 14.996 15.200 9.032 1.00 95.00 104 SER A O 1
ATOM 797 N N . LEU A 1 105 ? 13.209 14.651 10.288 1.00 95.88 105 LEU A N 1
ATOM 798 C CA . LEU A 1 105 ? 12.494 13.944 9.221 1.00 95.88 105 LEU A CA 1
ATOM 799 C C . LEU A 1 105 ? 11.660 14.894 8.363 1.00 95.88 105 LEU A C 1
ATOM 801 O O . LEU A 1 105 ? 11.598 14.706 7.153 1.00 95.88 105 LEU A O 1
ATOM 805 N N . ILE A 1 106 ? 11.058 15.914 8.977 1.00 95.25 106 ILE A N 1
ATOM 806 C CA . ILE A 1 106 ? 10.334 16.968 8.257 1.00 95.25 106 ILE A CA 1
ATOM 807 C C . ILE A 1 106 ? 11.308 17.864 7.482 1.00 95.25 106 ILE A C 1
ATOM 809 O O . ILE A 1 106 ? 10.994 18.306 6.382 1.00 95.25 106 ILE A O 1
ATOM 813 N N . GLY A 1 107 ? 12.500 18.102 8.030 1.00 92.31 107 GLY A N 1
ATOM 814 C CA . GLY A 1 107 ? 13.490 19.021 7.468 1.00 92.31 107 GLY A CA 1
ATOM 815 C C . GLY A 1 107 ? 13.316 20.473 7.925 1.00 92.31 107 GLY A C 1
ATOM 816 O O . GLY A 1 107 ? 14.044 21.342 7.454 1.00 92.31 107 GLY A O 1
ATOM 817 N N . GLU A 1 108 ? 12.396 20.741 8.854 1.00 91.56 108 GLU A N 1
ATOM 818 C CA . GLU A 1 108 ? 12.129 22.064 9.423 1.00 91.56 108 GLU A CA 1
ATOM 819 C C . GLU A 1 108 ? 11.769 21.948 10.910 1.00 91.56 108 GLU A C 1
ATOM 821 O O . GLU A 1 108 ? 11.299 20.907 11.374 1.00 91.56 108 GLU A O 1
ATOM 826 N N . GLU A 1 109 ? 12.016 23.010 11.676 1.00 94.06 109 GLU A N 1
ATOM 827 C CA . GLU A 1 109 ? 11.628 23.078 13.080 1.00 94.06 109 GLU A CA 1
ATOM 828 C C . GLU A 1 109 ? 10.136 23.397 13.212 1.00 94.06 109 GLU A C 1
ATOM 830 O O . GLU A 1 109 ? 9.696 24.520 12.965 1.00 94.06 109 GLU A O 1
ATOM 835 N N . VAL A 1 110 ? 9.349 22.400 13.623 1.00 94.88 110 VAL A N 1
ATOM 836 C CA . VAL A 1 110 ? 7.912 22.576 13.853 1.00 94.88 110 VAL A CA 1
ATOM 837 C C . VAL A 1 110 ? 7.685 23.042 15.295 1.00 94.88 110 VAL A C 1
ATOM 839 O O . VAL A 1 110 ? 8.143 22.371 16.225 1.00 94.88 110 VAL A O 1
ATOM 842 N N . PRO A 1 111 ? 6.949 24.149 15.530 1.00 95.88 111 PRO A N 1
ATOM 843 C CA . PRO A 1 111 ? 6.675 24.623 16.881 1.00 95.88 111 PRO A CA 1
ATOM 844 C C . PRO A 1 111 ? 6.020 23.548 17.754 1.00 95.88 111 PRO A C 1
ATOM 846 O O . PRO A 1 111 ? 5.008 22.953 17.380 1.00 95.88 111 PRO A O 1
ATOM 849 N N . VAL A 1 112 ? 6.549 23.346 18.963 1.00 96.56 112 VAL A N 1
ATOM 850 C CA . VAL A 1 112 ? 6.068 22.329 19.917 1.00 96.56 112 VAL A CA 1
ATOM 851 C C . VAL A 1 112 ? 4.569 22.467 20.215 1.00 96.56 112 VAL A C 1
ATOM 853 O O . VAL A 1 112 ? 3.845 21.474 20.291 1.00 96.56 112 VAL A O 1
ATOM 856 N N . THR A 1 113 ? 4.074 23.698 20.352 1.00 96.94 113 THR A N 1
ATOM 857 C CA . THR A 1 113 ? 2.645 23.979 20.571 1.00 96.94 113 THR A CA 1
ATOM 858 C C . THR A 1 113 ? 1.779 23.492 19.410 1.00 96.94 113 THR A C 1
ATOM 860 O O . THR A 1 113 ? 0.709 22.925 19.639 1.00 96.94 113 THR A O 1
ATOM 863 N N . LEU A 1 114 ? 2.265 23.653 18.177 1.00 96.69 114 LEU A N 1
ATOM 864 C CA . LEU A 1 114 ? 1.585 23.203 16.971 1.00 96.69 114 LEU A CA 1
ATOM 865 C C . LEU A 1 114 ? 1.567 21.675 16.896 1.00 96.69 114 LEU A C 1
ATOM 867 O O . LEU A 1 114 ? 0.494 21.108 16.709 1.00 96.69 114 LEU A O 1
ATOM 871 N N . VAL A 1 115 ? 2.700 21.010 17.157 1.00 97.56 115 VAL A N 1
ATOM 872 C CA . VAL A 1 115 ? 2.782 19.537 17.226 1.00 97.56 115 VAL A CA 1
ATOM 873 C C . VAL A 1 115 ? 1.708 18.979 18.160 1.00 97.56 115 VAL A C 1
ATOM 875 O O . VAL A 1 115 ? 0.910 18.136 17.756 1.00 97.56 115 VAL A O 1
ATOM 878 N N . LYS A 1 116 ? 1.609 19.498 19.388 1.00 97.88 116 LYS A N 1
ATOM 879 C CA . LYS A 1 116 ? 0.600 19.039 20.356 1.00 97.88 116 LYS A CA 1
ATOM 880 C C . LYS A 1 116 ? -0.832 19.295 19.894 1.00 97.88 116 LYS A C 1
ATOM 882 O O . LYS A 1 116 ? -1.701 18.456 20.116 1.00 97.88 116 LYS A O 1
ATOM 887 N N . SER A 1 117 ? -1.089 20.445 19.267 1.00 98.12 117 SER A N 1
ATOM 888 C CA . SER A 1 117 ? -2.423 20.772 18.750 1.00 98.12 117 SER A CA 1
ATOM 889 C C . SER A 1 117 ? -2.857 19.820 17.632 1.00 98.12 117 SER A C 1
ATOM 891 O O . SER A 1 117 ? -4.015 19.401 17.602 1.00 98.12 117 SER A O 1
ATOM 893 N N . ILE A 1 118 ? -1.917 19.415 16.771 1.00 97.88 118 ILE A N 1
ATOM 894 C CA . ILE A 1 118 ? -2.153 18.450 15.697 1.00 97.88 118 ILE A CA 1
ATOM 895 C C . ILE A 1 118 ? -2.427 17.070 16.289 1.00 97.88 118 ILE A C 1
ATOM 897 O O . ILE A 1 118 ? -3.452 16.477 15.970 1.00 97.88 118 ILE A O 1
ATOM 901 N N . LEU A 1 119 ? -1.574 16.593 17.204 1.00 97.88 119 LEU A N 1
ATOM 902 C CA . LEU A 1 119 ? -1.768 15.304 17.879 1.00 97.88 119 LEU A CA 1
ATOM 903 C C . LEU A 1 119 ? -3.142 15.222 18.551 1.00 97.88 119 LEU A C 1
ATOM 905 O O . LEU A 1 119 ? -3.868 14.253 18.348 1.00 97.88 119 LEU A O 1
ATOM 909 N N . LYS A 1 120 ? -3.544 16.279 19.267 1.00 97.31 120 LYS A N 1
ATOM 910 C CA . LYS A 1 120 ? -4.863 16.356 19.902 1.00 97.31 120 LYS A CA 1
ATOM 911 C C . LYS A 1 120 ? -6.012 16.339 18.888 1.00 97.31 120 LYS A C 1
ATOM 913 O O . LYS A 1 120 ? -7.033 15.726 19.161 1.00 97.31 120 LYS A O 1
ATOM 918 N N . SER A 1 121 ? -5.856 17.001 17.741 1.00 97.19 121 SER A N 1
ATOM 919 C CA . SER A 1 121 ? -6.875 17.021 16.675 1.00 97.19 121 SER A CA 1
ATOM 920 C C . SER A 1 121 ? -7.015 15.674 15.956 1.00 97.19 121 SER A C 1
ATOM 922 O O . SER A 1 121 ? -8.011 15.447 15.279 1.00 97.19 121 SER A O 1
ATOM 924 N N . LEU A 1 122 ? -6.017 14.798 16.093 1.00 96.00 122 LEU A N 1
ATOM 925 C CA . LEU A 1 122 ? -5.997 13.429 15.571 1.00 96.00 122 LEU A CA 1
ATOM 926 C C . LEU A 1 122 ? -6.360 12.385 16.643 1.00 96.00 122 LEU A C 1
ATOM 928 O O . LEU A 1 122 ? -6.094 11.201 16.444 1.00 96.00 122 LEU A O 1
ATOM 932 N N . ASP A 1 123 ? -6.884 12.825 17.793 1.00 96.12 123 ASP A N 1
ATOM 933 C CA . ASP A 1 123 ? -7.165 12.014 18.986 1.00 96.12 123 ASP A CA 1
ATOM 934 C C . ASP A 1 123 ? -5.967 11.188 19.498 1.00 96.12 123 ASP A C 1
ATOM 936 O O . ASP A 1 123 ? -6.132 10.199 20.214 1.00 96.12 123 ASP A O 1
ATOM 940 N N . ILE A 1 124 ? -4.737 11.593 19.168 1.00 97.12 124 ILE A N 1
ATOM 941 C CA . ILE A 1 124 ? -3.525 10.984 19.714 1.00 97.12 124 ILE A CA 1
ATOM 942 C C . ILE A 1 124 ? -3.302 11.554 21.117 1.00 97.12 124 ILE A C 1
ATOM 944 O O . ILE A 1 124 ? -3.062 12.751 21.307 1.00 97.12 124 ILE A O 1
ATOM 948 N N . ILE A 1 125 ? -3.380 10.680 22.118 1.00 97.25 125 ILE A N 1
ATOM 949 C CA . ILE A 1 125 ? -3.356 11.062 23.530 1.00 97.25 125 ILE A CA 1
ATOM 950 C C . ILE A 1 125 ? -1.907 11.223 23.978 1.00 97.25 125 ILE A C 1
ATOM 952 O O . ILE A 1 125 ? -1.132 10.274 23.924 1.00 97.25 125 ILE A O 1
ATOM 956 N N . ILE A 1 126 ? -1.540 12.397 24.485 1.00 97.69 126 ILE A N 1
ATOM 957 C CA . ILE A 1 126 ? -0.228 12.623 25.104 1.00 97.69 126 ILE A CA 1
ATOM 958 C C . ILE A 1 126 ? -0.281 12.118 26.549 1.00 97.69 126 ILE A C 1
ATOM 960 O O . ILE A 1 126 ? -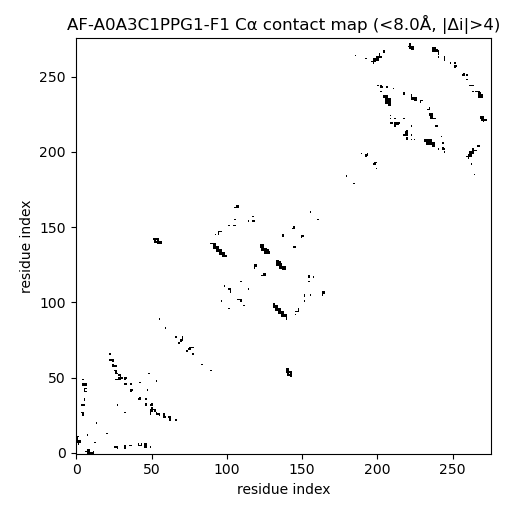1.040 12.645 27.360 1.00 97.69 126 ILE A O 1
ATOM 964 N N . THR A 1 127 ? 0.516 11.101 26.877 1.00 97.44 127 THR A N 1
ATOM 965 C CA . THR A 1 127 ? 0.554 10.494 28.219 1.00 97.44 127 THR A CA 1
ATOM 966 C C . THR A 1 127 ? 1.579 11.144 29.132 1.00 97.44 127 THR A C 1
ATOM 968 O O . THR A 1 127 ? 1.369 11.228 30.340 1.00 97.44 127 THR A O 1
ATOM 971 N N . SER A 1 128 ? 2.689 11.613 28.569 1.00 97.00 128 SER A N 1
ATOM 972 C CA . SER A 1 128 ? 3.706 12.358 29.304 1.00 97.00 128 SER A CA 1
ATOM 973 C C . SER A 1 128 ? 4.507 13.241 28.364 1.00 97.00 128 SER A C 1
ATOM 975 O O . SER A 1 128 ? 4.677 12.916 27.188 1.00 97.00 128 SER A O 1
ATOM 977 N N . GLU A 1 129 ? 5.083 14.298 28.915 1.00 96.75 129 GLU A N 1
ATOM 978 C CA . GLU A 1 129 ? 5.899 15.252 28.184 1.00 96.75 129 GLU A CA 1
ATOM 979 C C . GLU A 1 129 ? 7.170 15.586 28.966 1.00 96.75 129 GLU A C 1
ATOM 981 O O . GLU A 1 129 ? 7.142 15.743 30.188 1.00 96.75 129 GLU A O 1
ATOM 986 N N . THR A 1 130 ? 8.270 15.752 28.237 1.00 96.12 130 THR A N 1
ATOM 987 C CA . THR A 1 130 ? 9.480 16.424 28.713 1.00 96.12 130 THR A CA 1
ATOM 988 C C . THR A 1 130 ? 9.864 17.545 27.742 1.00 96.12 130 THR A C 1
ATOM 990 O O . THR A 1 130 ? 9.220 17.745 26.712 1.00 96.12 130 THR A O 1
ATOM 993 N N . ALA A 1 131 ? 10.946 18.269 28.037 1.00 93.75 131 ALA A N 1
ATOM 994 C CA . ALA A 1 131 ? 11.468 19.294 27.135 1.00 93.75 131 ALA A CA 1
ATOM 995 C C . ALA A 1 131 ? 11.920 18.740 25.764 1.00 93.75 131 ALA A C 1
ATOM 997 O O . ALA A 1 131 ? 11.972 19.493 24.795 1.00 93.75 131 ALA A O 1
ATOM 998 N N . GLU A 1 132 ? 12.238 17.444 25.664 1.00 95.62 132 GLU A N 1
ATOM 999 C CA . GLU A 1 132 ? 12.829 16.842 24.458 1.00 95.62 132 GLU A CA 1
ATOM 1000 C C . GLU A 1 132 ? 11.886 15.880 23.719 1.00 95.62 132 GLU A C 1
ATOM 1002 O O . GLU A 1 132 ? 12.073 15.621 22.523 1.00 95.62 132 GLU A O 1
ATOM 1007 N N . GLU A 1 133 ? 10.869 15.350 24.403 1.00 96.69 133 GLU A N 1
ATOM 1008 C CA . GLU A 1 133 ? 10.040 14.262 23.884 1.00 96.69 133 GLU A CA 1
ATOM 1009 C C . GLU A 1 133 ? 8.609 14.230 24.432 1.00 96.69 133 GLU A C 1
ATOM 1011 O O . GLU A 1 133 ? 8.308 14.728 25.519 1.00 96.69 133 GLU A O 1
ATOM 1016 N N . LEU A 1 134 ? 7.742 13.560 23.673 1.00 97.75 134 LEU A N 1
ATOM 1017 C CA . LEU A 1 134 ? 6.379 13.194 24.033 1.00 97.75 134 LEU A CA 1
ATOM 1018 C C . LEU A 1 134 ? 6.252 11.671 24.061 1.00 97.75 134 LEU A C 1
ATOM 1020 O O . LEU A 1 134 ? 6.717 10.995 23.144 1.00 97.75 134 LEU A O 1
ATOM 1024 N N . ASN A 1 135 ? 5.564 11.133 25.063 1.00 97.94 135 ASN A N 1
ATOM 1025 C CA . ASN A 1 135 ? 5.001 9.789 24.971 1.00 97.94 135 ASN A CA 1
ATOM 1026 C C . ASN A 1 135 ? 3.527 9.923 24.618 1.00 97.94 135 ASN A C 1
ATOM 1028 O O . ASN A 1 135 ? 2.806 10.723 25.221 1.00 97.94 135 ASN A O 1
ATOM 1032 N N . VAL A 1 136 ? 3.096 9.160 23.620 1.00 98.06 136 VAL A N 1
ATOM 1033 C CA . VAL A 1 136 ? 1.737 9.230 23.099 1.00 98.06 136 VAL A CA 1
ATOM 1034 C C . VAL A 1 136 ? 1.114 7.850 22.962 1.00 98.06 136 VAL A C 1
ATOM 1036 O O . VAL A 1 136 ? 1.810 6.859 22.751 1.00 98.06 136 VAL A O 1
ATOM 1039 N N . ILE A 1 137 ? -0.207 7.801 23.081 1.00 97.69 137 ILE A N 1
ATOM 1040 C CA . ILE A 1 137 ? -1.042 6.641 22.799 1.00 97.69 137 ILE A CA 1
ATOM 1041 C C . ILE A 1 137 ? -1.832 6.920 21.525 1.00 97.69 137 ILE A C 1
ATOM 1043 O O . ILE A 1 137 ? -2.542 7.922 21.425 1.00 97.69 137 ILE A O 1
ATOM 1047 N N . VAL A 1 138 ? -1.712 6.008 20.568 1.00 96.81 138 VAL A N 1
ATOM 1048 C CA . VAL A 1 138 ? -2.455 6.034 19.310 1.00 96.81 138 VAL A CA 1
ATOM 1049 C C . VAL A 1 138 ? -3.786 5.293 19.500 1.00 96.81 138 VAL A C 1
ATOM 1051 O O . VAL A 1 138 ? -3.772 4.174 20.025 1.00 96.81 138 VAL A O 1
ATOM 1054 N N . PRO A 1 139 ? -4.929 5.875 19.092 1.00 94.44 139 PRO A N 1
ATOM 1055 C CA . PRO A 1 139 ? -6.225 5.211 19.198 1.00 94.44 139 PRO A CA 1
ATOM 1056 C C . PRO A 1 139 ? -6.307 3.974 18.290 1.00 94.44 139 PRO A C 1
ATOM 1058 O O . PRO A 1 139 ? -5.737 3.945 17.199 1.00 94.44 139 PRO A O 1
ATOM 1061 N N . LEU A 1 140 ? -7.042 2.946 18.726 1.00 93.88 140 LEU A N 1
ATOM 1062 C CA . LEU A 1 140 ? -7.051 1.627 18.077 1.00 93.88 140 LEU A CA 1
ATOM 1063 C C . LEU A 1 140 ? -7.683 1.604 16.681 1.00 93.88 140 LEU A C 1
ATOM 1065 O O . LEU A 1 140 ? -7.338 0.737 15.878 1.00 93.88 140 LEU A O 1
ATOM 1069 N N . TYR A 1 141 ? -8.538 2.575 16.353 1.00 93.19 141 TYR A N 1
ATOM 1070 C CA . TYR A 1 141 ? -9.072 2.734 14.999 1.00 93.19 141 TYR A CA 1
ATOM 1071 C C . TYR A 1 141 ? -8.010 3.146 13.966 1.00 93.19 141 TYR A C 1
ATOM 1073 O O . TYR A 1 141 ? -8.254 3.032 12.766 1.00 93.19 141 TYR A O 1
ATOM 1081 N N . ARG A 1 142 ? -6.834 3.619 14.402 1.00 93.69 142 ARG A N 1
ATOM 1082 C CA . ARG A 1 142 ? -5.704 3.982 13.532 1.00 93.69 142 ARG A CA 1
ATOM 1083 C C . ARG A 1 142 ? -4.722 2.829 13.395 1.00 93.69 142 ARG A C 1
ATOM 1085 O O . ARG A 1 142 ? -3.570 2.911 13.814 1.00 93.69 142 ARG A O 1
ATOM 1092 N N . SER A 1 143 ? -5.185 1.733 12.802 1.00 91.44 143 SER A N 1
ATOM 1093 C CA . SER A 1 143 ? -4.381 0.518 12.614 1.00 91.44 143 SER A CA 1
ATOM 1094 C C . SER A 1 143 ? -3.144 0.709 11.724 1.00 91.44 143 SER A C 1
ATOM 1096 O O . SER A 1 143 ? -2.257 -0.140 11.714 1.00 91.44 143 SER A O 1
ATOM 1098 N N . ASP A 1 144 ? -3.094 1.796 10.955 1.00 93.19 144 ASP A N 1
ATOM 1099 C CA . ASP A 1 144 ? -1.971 2.207 10.113 1.00 93.19 144 ASP A CA 1
ATOM 1100 C C . ASP A 1 144 ? -0.816 2.850 10.901 1.00 93.19 144 ASP A C 1
ATOM 1102 O O . ASP A 1 144 ? 0.330 2.797 10.452 1.00 93.19 144 ASP A O 1
ATOM 1106 N N . VAL A 1 145 ? -1.086 3.413 12.083 1.00 95.19 145 VAL A N 1
ATOM 1107 C CA . VAL A 1 145 ? -0.100 4.158 12.874 1.00 95.19 145 VAL A CA 1
ATOM 1108 C C . VAL A 1 145 ? 0.490 3.266 13.959 1.00 95.19 145 VAL A C 1
ATOM 1110 O O . VAL A 1 145 ? -0.127 2.996 14.988 1.00 95.19 145 VAL A O 1
ATOM 1113 N N . THR A 1 146 ? 1.725 2.815 13.741 1.00 94.50 146 THR A N 1
ATOM 1114 C CA . THR A 1 146 ? 2.392 1.842 14.627 1.00 94.50 146 THR A CA 1
ATOM 1115 C C . THR A 1 146 ? 3.753 2.308 15.133 1.00 94.50 146 THR A C 1
ATOM 1117 O O . THR A 1 146 ? 4.300 1.734 16.076 1.00 94.50 146 THR A O 1
ATOM 1120 N N . ARG A 1 147 ? 4.322 3.342 14.511 1.00 96.56 147 ARG A N 1
ATOM 1121 C CA . ARG A 1 147 ? 5.663 3.859 14.781 1.00 96.56 147 ARG A CA 1
ATOM 1122 C C . ARG A 1 147 ? 5.648 5.378 14.863 1.00 96.56 147 ARG A C 1
ATOM 1124 O O . ARG A 1 147 ? 4.726 6.051 14.416 1.00 96.56 147 ARG A O 1
ATOM 1131 N N . ASP A 1 148 ? 6.743 5.916 15.376 1.00 96.75 148 ASP A N 1
ATOM 1132 C CA . ASP A 1 148 ? 7.007 7.351 15.439 1.00 96.75 148 ASP A CA 1
ATOM 1133 C C . ASP A 1 148 ? 6.934 8.030 14.068 1.00 96.75 148 ASP A C 1
ATOM 1135 O O . ASP A 1 148 ? 6.316 9.080 13.938 1.00 96.75 148 ASP A O 1
ATOM 1139 N N . VAL A 1 149 ? 7.507 7.409 13.036 1.00 97.88 149 VAL A N 1
ATOM 1140 C CA . VAL A 1 149 ? 7.501 7.944 11.668 1.00 97.88 149 VAL A CA 1
ATOM 1141 C C . VAL A 1 149 ? 6.100 8.068 11.076 1.00 97.88 149 VAL A C 1
ATOM 1143 O O . VAL A 1 149 ? 5.873 8.980 10.289 1.00 97.88 149 VAL A O 1
ATOM 1146 N N . ASP A 1 150 ? 5.169 7.197 11.475 1.00 97.75 150 ASP A N 1
ATOM 1147 C CA . ASP A 1 150 ? 3.788 7.233 10.990 1.00 97.75 150 ASP A CA 1
ATOM 1148 C C . ASP A 1 150 ? 3.070 8.465 11.586 1.00 97.75 150 ASP A C 1
ATOM 1150 O O . ASP A 1 150 ? 2.402 9.213 10.884 1.00 97.75 150 ASP A O 1
ATOM 1154 N N . ILE A 1 151 ? 3.324 8.771 12.864 1.00 97.94 151 ILE A N 1
ATOM 1155 C CA . ILE A 1 151 ? 2.804 9.987 13.512 1.00 97.94 151 ILE A CA 1
ATOM 1156 C C . ILE A 1 151 ? 3.475 11.253 12.955 1.00 97.94 151 ILE A C 1
ATOM 1158 O O . ILE A 1 151 ? 2.838 12.296 12.828 1.00 97.94 151 ILE A O 1
ATOM 1162 N N . ILE A 1 152 ? 4.767 11.187 12.621 1.00 98.00 152 ILE A N 1
ATOM 1163 C CA . ILE A 1 152 ? 5.492 12.309 12.004 1.00 98.00 152 ILE A CA 1
ATOM 1164 C C . ILE A 1 152 ? 4.928 12.628 10.617 1.00 98.00 152 ILE A C 1
ATOM 1166 O O . ILE A 1 152 ? 4.827 13.805 10.272 1.00 98.00 152 ILE A O 1
ATOM 1170 N N . GLU A 1 153 ? 4.533 11.613 9.844 1.00 97.88 153 GLU A N 1
ATOM 1171 C CA . GLU A 1 153 ? 3.840 11.804 8.566 1.00 97.88 153 GLU A CA 1
ATOM 1172 C C . GLU A 1 153 ? 2.515 12.545 8.758 1.00 97.88 153 GLU A C 1
ATOM 1174 O O . GLU A 1 153 ? 2.284 13.534 8.066 1.00 97.88 153 GLU A O 1
ATOM 1179 N N . ASP A 1 154 ? 1.709 12.177 9.756 1.00 97.19 154 ASP A N 1
ATOM 1180 C CA . ASP A 1 154 ? 0.479 12.912 10.053 1.00 97.19 154 ASP A CA 1
ATOM 1181 C C . ASP A 1 154 ? 0.731 14.353 10.491 1.00 97.19 154 ASP A C 1
ATOM 1183 O O . ASP A 1 154 ? 0.022 15.267 10.062 1.00 97.19 154 ASP A O 1
ATOM 1187 N N . ILE A 1 155 ? 1.740 14.568 11.344 1.00 97.75 155 ILE A N 1
ATOM 1188 C CA . ILE A 1 155 ? 2.145 15.913 11.761 1.00 97.75 155 ILE A CA 1
ATOM 1189 C C . ILE A 1 155 ? 2.495 16.737 10.524 1.00 97.75 155 ILE A C 1
ATOM 1191 O O . ILE A 1 155 ? 1.980 17.842 10.369 1.00 97.75 155 ILE A O 1
ATOM 1195 N N . LEU A 1 156 ? 3.314 16.192 9.623 1.00 97.31 156 LEU A N 1
ATOM 1196 C CA . LEU A 1 156 ? 3.702 16.848 8.378 1.00 97.31 156 LEU A CA 1
ATOM 1197 C C . LEU A 1 156 ? 2.499 17.105 7.462 1.00 97.31 156 LEU A C 1
ATOM 1199 O O . LEU A 1 156 ? 2.377 18.188 6.893 1.00 97.31 156 LEU A O 1
ATOM 1203 N N . ARG A 1 157 ? 1.585 16.141 7.336 1.00 97.12 157 ARG A N 1
ATOM 1204 C CA . ARG A 1 157 ? 0.394 16.245 6.489 1.00 97.12 157 ARG A CA 1
ATOM 1205 C C . ARG A 1 157 ? -0.531 17.372 6.941 1.00 97.12 157 ARG A C 1
ATOM 1207 O O . ARG A 1 157 ? -1.038 18.104 6.094 1.00 97.12 157 ARG A O 1
ATOM 1214 N N . ILE A 1 158 ? -0.729 17.532 8.251 1.00 96.94 158 ILE A N 1
ATOM 1215 C CA . ILE A 1 158 ? -1.550 18.613 8.818 1.00 96.94 158 ILE A CA 1
ATOM 1216 C C . ILE A 1 158 ? -0.790 19.947 8.852 1.00 96.94 158 ILE A C 1
ATOM 1218 O O . ILE A 1 158 ? -1.386 20.990 8.594 1.00 96.94 158 ILE A O 1
ATOM 1222 N N . TYR A 1 159 ? 0.519 19.928 9.119 1.00 95.56 159 TYR A N 1
ATOM 1223 C CA . TYR A 1 159 ? 1.388 21.108 9.017 1.00 95.56 159 TYR A CA 1
ATOM 1224 C C . TYR A 1 159 ? 1.450 21.668 7.585 1.00 95.56 159 TYR A C 1
ATOM 1226 O O . TYR A 1 159 ? 1.543 22.880 7.377 1.00 95.56 159 TYR A O 1
ATOM 1234 N N . GLY A 1 160 ? 1.347 20.779 6.598 1.00 95.12 160 GLY A N 1
ATOM 1235 C CA . GLY A 1 160 ? 1.321 21.080 5.177 1.00 95.12 160 GLY A CA 1
ATOM 1236 C C . GLY A 1 160 ? 2.686 20.889 4.522 1.00 95.12 160 GLY A C 1
ATOM 1237 O O . GLY A 1 160 ? 3.649 21.584 4.833 1.00 95.12 160 GLY A O 1
ATOM 1238 N N . TYR A 1 161 ? 2.745 20.003 3.525 1.00 94.19 161 TYR A N 1
ATOM 1239 C CA . TYR A 1 161 ? 3.960 19.758 2.737 1.00 94.19 161 TYR A CA 1
ATOM 1240 C C . TYR A 1 161 ? 4.510 21.023 2.066 1.00 94.19 161 TYR A C 1
ATOM 1242 O O . TYR A 1 161 ? 5.718 21.182 1.954 1.00 94.19 161 TYR A O 1
ATOM 1250 N N . ASN A 1 162 ? 3.628 21.938 1.655 1.00 93.44 162 ASN A N 1
ATOM 1251 C CA . ASN A 1 162 ? 4.013 23.188 0.992 1.00 93.44 162 ASN A CA 1
ATOM 1252 C C . ASN A 1 162 ? 4.676 24.199 1.937 1.00 93.44 162 ASN A C 1
ATOM 1254 O O . ASN A 1 162 ? 5.261 25.172 1.468 1.00 93.44 162 ASN A O 1
ATOM 1258 N N . THR A 1 163 ? 4.550 23.999 3.250 1.00 90.88 163 THR A N 1
ATOM 1259 C CA . THR A 1 163 ? 5.170 24.862 4.258 1.00 90.88 163 THR A CA 1
ATOM 1260 C C . THR A 1 163 ? 6.663 24.560 4.389 1.00 90.88 163 THR A C 1
ATOM 1262 O O . THR A 1 163 ? 7.436 25.466 4.685 1.00 90.88 163 THR A O 1
ATOM 1265 N N . VAL A 1 164 ? 7.067 23.313 4.110 1.00 92.31 164 VAL A N 1
ATOM 1266 C CA . VAL A 1 164 ? 8.455 22.862 4.242 1.00 92.31 164 VAL A CA 1
ATOM 1267 C C . VAL A 1 164 ? 9.332 23.527 3.189 1.00 92.31 164 VAL A C 1
ATOM 1269 O O . VAL A 1 164 ? 9.160 23.332 1.982 1.00 92.31 164 VAL A O 1
ATOM 1272 N N . LYS A 1 165 ? 10.309 24.306 3.649 1.00 89.44 165 LYS A N 1
ATOM 1273 C CA . LYS A 1 165 ? 11.240 25.011 2.760 1.00 89.44 165 LYS A CA 1
ATOM 1274 C C . LYS A 1 165 ? 12.225 24.050 2.100 1.00 89.44 165 LYS A C 1
ATOM 1276 O O . LYS A 1 165 ? 12.772 23.147 2.729 1.00 89.44 165 LYS A O 1
ATOM 1281 N N . VAL A 1 166 ? 12.516 24.300 0.824 1.00 85.94 166 VAL A N 1
ATOM 1282 C CA . VAL A 1 166 ? 13.589 23.595 0.115 1.00 85.94 166 VAL A CA 1
ATOM 1283 C C . VAL A 1 166 ? 14.931 24.018 0.709 1.00 85.94 166 VAL A C 1
ATOM 1285 O O . VAL A 1 166 ? 15.212 25.209 0.836 1.00 85.94 166 VAL A O 1
ATOM 1288 N N . ALA A 1 167 ? 15.766 23.044 1.067 1.00 82.81 167 ALA A N 1
ATOM 1289 C CA . ALA A 1 167 ? 17.087 23.322 1.609 1.00 82.81 167 ALA A CA 1
ATOM 1290 C C . ALA A 1 167 ? 17.973 24.029 0.568 1.00 82.81 167 ALA A C 1
ATOM 1292 O O . ALA A 1 167 ? 18.179 23.524 -0.534 1.00 82.81 167 ALA A O 1
ATOM 1293 N N . GLU A 1 168 ? 18.560 25.166 0.944 1.00 84.12 168 GLU A N 1
ATOM 1294 C CA . GLU A 1 168 ? 19.507 25.906 0.094 1.00 84.12 168 GLU A CA 1
ATOM 1295 C C . GLU A 1 168 ? 20.857 25.187 -0.045 1.00 84.12 168 GLU A C 1
ATOM 1297 O O . GLU A 1 168 ? 21.610 25.408 -0.993 1.00 84.12 168 GLU A O 1
ATOM 1302 N N . LYS A 1 169 ? 21.178 24.307 0.912 1.00 84.75 169 LYS A N 1
ATOM 1303 C CA . LYS A 1 169 ? 22.447 23.585 0.971 1.00 84.75 169 LYS A CA 1
ATOM 1304 C C . LYS A 1 169 ? 22.269 22.133 0.544 1.00 84.75 169 LYS A C 1
ATOM 1306 O O . LYS A 1 169 ? 21.591 21.357 1.212 1.00 84.75 169 LYS A O 1
ATOM 1311 N N . VAL A 1 170 ? 22.986 21.745 -0.505 1.00 82.12 170 VAL A N 1
ATOM 1312 C CA . VAL A 1 170 ? 23.127 20.349 -0.929 1.00 82.12 170 VAL A CA 1
ATOM 1313 C C . VAL A 1 170 ? 24.472 19.823 -0.438 1.00 82.12 170 VAL A C 1
ATOM 1315 O O . VAL A 1 170 ? 25.525 20.334 -0.816 1.00 82.12 170 VAL A O 1
ATOM 1318 N N . ASN A 1 171 ? 24.451 18.792 0.407 1.00 81.75 171 ASN A N 1
ATOM 1319 C CA . ASN A 1 171 ? 25.659 18.049 0.756 1.00 81.75 171 ASN A CA 1
ATOM 1320 C C . ASN A 1 171 ? 25.822 16.910 -0.253 1.00 81.75 171 ASN A C 1
ATOM 1322 O O . ASN A 1 171 ? 24.957 16.043 -0.345 1.00 81.75 171 ASN A O 1
ATOM 1326 N N . SER A 1 172 ? 26.921 16.911 -1.002 1.00 83.50 172 SER A N 1
ATOM 1327 C CA . SER A 1 172 ? 27.265 15.831 -1.926 1.00 83.50 172 SER A CA 1
ATOM 1328 C C . SER A 1 172 ? 28.662 15.315 -1.612 1.00 83.50 172 SER A C 1
ATOM 1330 O O . SER A 1 172 ? 29.556 16.083 -1.254 1.00 83.50 172 SER A O 1
ATOM 1332 N N . THR A 1 173 ? 28.848 14.005 -1.729 1.00 85.06 173 THR A N 1
ATOM 1333 C CA . THR A 1 173 ? 30.157 13.363 -1.621 1.00 85.06 173 THR A CA 1
ATOM 1334 C C . THR A 1 173 ? 30.649 13.050 -3.027 1.00 85.06 173 THR A C 1
ATOM 1336 O O . THR A 1 173 ? 29.899 12.532 -3.852 1.00 85.06 173 THR A O 1
ATOM 1339 N N . LEU A 1 174 ? 31.916 13.353 -3.311 1.00 84.44 174 LEU A N 1
ATOM 1340 C CA . LEU A 1 174 ? 32.539 12.998 -4.583 1.00 84.44 174 LEU A CA 1
ATOM 1341 C C . LEU A 1 174 ? 32.615 11.470 -4.699 1.00 84.44 174 LEU A C 1
ATOM 1343 O O . LEU A 1 174 ? 33.444 10.836 -4.048 1.00 84.44 174 LEU A O 1
ATOM 1347 N N . SER A 1 175 ? 31.758 10.876 -5.529 1.00 81.94 175 SER A N 1
ATOM 1348 C CA . SER A 1 175 ? 31.901 9.478 -5.930 1.00 81.94 175 SER A CA 1
ATOM 1349 C C . SER A 1 175 ? 32.725 9.399 -7.209 1.00 81.94 175 SER A C 1
ATOM 1351 O O . SER A 1 175 ? 32.375 10.021 -8.216 1.00 81.94 175 SER A O 1
ATOM 1353 N N . TYR A 1 176 ? 33.786 8.599 -7.208 1.00 82.25 176 TYR A N 1
ATOM 1354 C CA . TYR A 1 176 ? 34.491 8.262 -8.438 1.00 82.25 176 TYR A CA 1
ATOM 1355 C C . TYR A 1 176 ? 33.738 7.142 -9.151 1.00 82.25 176 TYR A C 1
ATOM 1357 O O . TYR A 1 176 ? 33.683 6.014 -8.663 1.00 82.25 176 TYR A O 1
ATOM 1365 N N . ALA A 1 177 ? 33.151 7.453 -10.306 1.00 80.19 177 ALA A N 1
ATOM 1366 C CA . ALA A 1 177 ? 32.558 6.431 -11.154 1.00 80.19 177 ALA A CA 1
ATOM 1367 C C . ALA A 1 177 ? 33.668 5.524 -11.728 1.00 80.19 177 ALA A C 1
ATOM 1369 O O . ALA A 1 177 ? 34.704 6.036 -12.176 1.00 80.19 177 ALA A O 1
ATOM 1370 N N . PRO A 1 178 ? 33.479 4.193 -11.730 1.00 82.50 178 PRO A N 1
ATOM 1371 C CA . PRO A 1 178 ? 34.442 3.273 -12.318 1.00 82.50 178 PRO A CA 1
ATOM 1372 C C . PRO A 1 178 ? 34.613 3.566 -13.815 1.00 82.50 178 PRO A C 1
ATOM 1374 O O . PRO A 1 178 ? 33.644 3.831 -14.526 1.00 82.50 178 PRO A O 1
ATOM 1377 N N . LYS A 1 179 ? 35.862 3.525 -14.294 1.00 86.75 179 LYS A N 1
ATOM 1378 C CA . LYS A 1 179 ? 36.194 3.635 -15.721 1.00 86.75 179 LYS A CA 1
ATOM 1379 C C . LYS A 1 179 ? 36.456 2.240 -16.314 1.00 86.75 179 LYS A C 1
ATOM 1381 O O . LYS A 1 179 ? 37.039 1.411 -15.617 1.00 86.75 179 LYS A O 1
ATOM 1386 N N . PRO A 1 180 ? 36.119 1.998 -17.594 1.00 87.25 180 PRO A N 1
ATOM 1387 C CA . PRO A 1 180 ? 35.478 2.930 -18.521 1.00 87.25 180 PRO A CA 1
ATOM 1388 C C . PRO A 1 180 ? 34.000 3.162 -18.189 1.00 87.25 180 PRO A C 1
ATOM 1390 O O . PRO A 1 180 ? 33.305 2.283 -17.691 1.00 87.25 180 PRO A O 1
ATOM 1393 N N . ASP A 1 181 ? 33.535 4.369 -18.495 1.00 90.69 181 ASP A N 1
ATOM 1394 C CA . ASP A 1 181 ? 32.136 4.747 -18.345 1.00 90.69 181 ASP A CA 1
ATOM 1395 C C . ASP A 1 181 ? 31.307 4.035 -19.424 1.00 90.69 181 ASP A C 1
ATOM 1397 O O . ASP A 1 181 ? 31.400 4.342 -20.617 1.00 90.69 181 ASP A O 1
ATOM 1401 N N . SER A 1 182 ? 30.535 3.036 -18.995 1.00 90.75 182 SER A N 1
ATOM 1402 C CA . SER A 1 182 ? 29.746 2.200 -19.900 1.00 90.75 182 SER A CA 1
ATOM 1403 C C . SER A 1 182 ? 28.670 2.984 -20.655 1.00 90.75 182 SER A C 1
ATOM 1405 O O . SER A 1 182 ? 28.338 2.616 -21.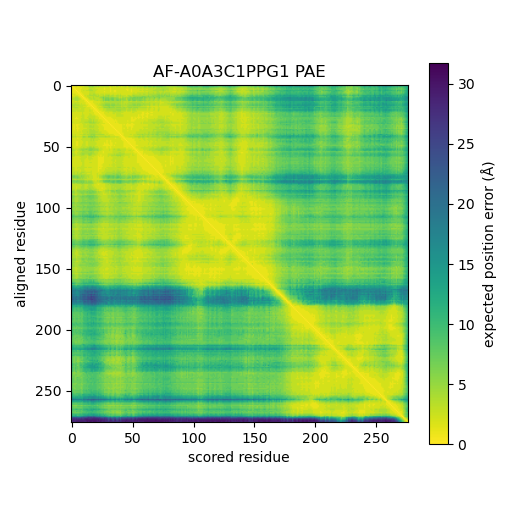780 1.00 90.75 182 SER A O 1
ATOM 1407 N N . GLU A 1 183 ? 28.146 4.066 -20.074 1.00 92.56 183 GLU A N 1
ATOM 1408 C CA . GLU A 1 183 ? 27.121 4.897 -20.701 1.00 92.56 183 GLU A CA 1
ATOM 1409 C C . GLU A 1 183 ? 27.744 5.773 -21.783 1.00 92.56 183 GLU A C 1
ATOM 1411 O O . GLU A 1 183 ? 27.265 5.788 -22.915 1.00 92.56 183 GLU A O 1
ATOM 1416 N N . LYS A 1 184 ? 28.896 6.392 -21.497 1.00 93.88 184 LYS A N 1
ATOM 1417 C CA . LYS A 1 184 ? 29.655 7.127 -22.523 1.00 93.88 184 LYS A CA 1
ATOM 1418 C C . LYS A 1 184 ? 30.059 6.242 -23.692 1.00 93.88 184 LYS A C 1
ATOM 1420 O O . LYS A 1 184 ? 29.994 6.686 -24.835 1.00 93.88 184 LYS A O 1
ATOM 1425 N N . LEU A 1 185 ? 30.469 5.003 -23.421 1.00 94.06 185 LEU A N 1
ATOM 1426 C CA . LEU A 1 185 ? 30.815 4.063 -24.483 1.00 94.06 185 LEU A CA 1
ATOM 1427 C C . LEU A 1 185 ? 29.590 3.700 -25.334 1.00 94.06 185 LEU A C 1
ATOM 1429 O O . LEU A 1 185 ? 29.696 3.694 -26.558 1.00 94.06 185 LEU A O 1
ATOM 1433 N N . LYS A 1 186 ? 28.435 3.434 -24.709 1.00 95.12 186 LYS A N 1
ATOM 1434 C CA . LYS A 1 186 ? 27.177 3.188 -25.433 1.00 95.12 186 LYS A CA 1
ATOM 1435 C C . LYS A 1 186 ? 26.793 4.385 -26.295 1.00 95.12 186 LYS A C 1
ATOM 1437 O O . LYS A 1 186 ? 26.562 4.189 -27.480 1.00 95.12 186 LYS A O 1
ATOM 1442 N N . ASN A 1 187 ? 26.827 5.598 -25.743 1.00 96.19 187 ASN A N 1
ATOM 1443 C CA . ASN A 1 187 ? 26.500 6.823 -26.476 1.00 96.19 187 ASN A CA 1
ATOM 1444 C C . ASN A 1 187 ? 27.424 7.022 -27.683 1.00 96.19 187 ASN A C 1
ATOM 1446 O O . ASN A 1 187 ? 26.944 7.247 -28.787 1.00 96.19 187 ASN A O 1
ATOM 1450 N N . LEU A 1 188 ? 28.734 6.818 -27.511 1.00 96.94 188 LEU A N 1
ATOM 1451 C CA . LEU A 1 188 ? 29.690 6.883 -28.618 1.00 96.94 188 LEU A CA 1
ATOM 1452 C C . LEU A 1 188 ? 29.361 5.872 -29.730 1.00 96.94 188 LEU A C 1
ATOM 1454 O O . LEU A 1 188 ? 29.428 6.200 -30.913 1.00 96.94 188 LEU A O 1
ATOM 1458 N N . VAL A 1 189 ? 29.016 4.632 -29.369 1.00 97.12 189 VAL A N 1
ATOM 1459 C CA . VAL A 1 189 ? 28.631 3.606 -30.351 1.00 97.12 189 VAL A CA 1
ATOM 1460 C C . VAL A 1 189 ? 27.296 3.956 -31.017 1.00 97.12 189 VAL A C 1
ATOM 1462 O O . VAL A 1 189 ? 27.187 3.812 -32.235 1.00 97.12 189 VAL A O 1
ATOM 1465 N N . SER A 1 190 ? 26.313 4.456 -30.262 1.00 97.50 190 SER A N 1
ATOM 1466 C CA . SER A 1 190 ? 25.038 4.946 -30.796 1.00 97.50 190 SER A CA 1
ATOM 1467 C C . SER A 1 190 ? 25.264 6.044 -31.832 1.00 97.50 190 SER A C 1
ATOM 1469 O O . SER A 1 190 ? 24.781 5.915 -32.955 1.00 97.50 190 SER A O 1
ATOM 1471 N N . ASP A 1 191 ? 26.078 7.058 -31.527 1.00 97.94 191 ASP A N 1
ATOM 1472 C CA . ASP A 1 191 ? 26.391 8.159 -32.448 1.00 97.94 191 ASP A CA 1
ATOM 1473 C C . ASP A 1 191 ? 27.024 7.651 -33.759 1.00 97.94 191 ASP A C 1
ATOM 1475 O O . ASP A 1 191 ? 26.682 8.091 -34.864 1.00 97.94 191 ASP A O 1
ATOM 1479 N N . LEU A 1 192 ? 27.915 6.658 -33.670 1.00 97.88 192 LEU A N 1
ATOM 1480 C CA . LEU A 1 192 ? 28.550 6.026 -34.833 1.00 97.88 192 LEU A CA 1
ATOM 1481 C C . LEU A 1 192 ? 27.583 5.187 -35.687 1.00 97.88 192 LEU A C 1
ATOM 1483 O O . LEU A 1 192 ? 27.804 5.041 -36.894 1.00 97.88 192 LEU A O 1
ATOM 1487 N N . LEU A 1 193 ? 26.549 4.599 -35.085 1.00 97.69 193 LEU A N 1
ATOM 1488 C CA . LEU A 1 193 ? 25.524 3.820 -35.788 1.00 97.69 193 LEU A CA 1
ATOM 1489 C C . LEU A 1 193 ? 24.458 4.726 -36.410 1.00 97.69 193 LEU A C 1
ATOM 1491 O O . LEU A 1 193 ? 24.068 4.509 -37.564 1.00 97.69 193 LEU A O 1
ATOM 1495 N N . VAL A 1 194 ? 24.044 5.764 -35.681 1.00 97.50 194 VAL A N 1
ATOM 1496 C CA . VAL A 1 194 ? 23.089 6.785 -36.127 1.00 97.50 194 VAL A CA 1
ATOM 1497 C C . VAL A 1 194 ? 23.657 7.593 -37.289 1.00 97.50 194 VAL A C 1
ATOM 1499 O O . VAL A 1 194 ? 22.988 7.737 -38.311 1.00 97.50 194 VAL A O 1
ATOM 1502 N N . SER A 1 195 ? 24.924 8.016 -37.221 1.00 97.62 195 SER A N 1
ATOM 1503 C CA . SER A 1 195 ? 25.601 8.702 -38.340 1.00 97.62 195 SER A CA 1
ATOM 1504 C C . SER A 1 195 ? 25.707 7.853 -39.615 1.00 97.62 195 SER A C 1
ATOM 1506 O O . SER A 1 195 ? 25.860 8.393 -40.709 1.00 97.62 195 SER A O 1
ATOM 1508 N N . ARG A 1 196 ? 25.567 6.524 -39.508 1.00 96.12 196 ARG A N 1
ATOM 1509 C CA . ARG A 1 196 ? 25.490 5.587 -40.645 1.00 96.12 196 ARG A CA 1
ATOM 1510 C C . ARG A 1 196 ? 24.054 5.219 -41.048 1.00 96.12 196 ARG A C 1
ATOM 1512 O O . ARG A 1 196 ? 23.851 4.296 -41.846 1.00 96.12 196 ARG A O 1
ATOM 1519 N N . GLY A 1 197 ? 23.059 5.929 -40.522 1.00 95.75 197 GLY A N 1
ATOM 1520 C CA . GLY A 1 197 ? 21.646 5.773 -40.867 1.00 95.75 197 GLY A CA 1
ATOM 1521 C C . GLY A 1 197 ? 20.933 4.624 -40.153 1.00 95.75 197 GLY A C 1
ATOM 1522 O O . GLY A 1 197 ? 19.904 4.165 -40.646 1.00 95.75 197 GLY A O 1
ATOM 1523 N N . SER A 1 198 ? 21.474 4.120 -39.038 1.00 97.06 198 SER A N 1
ATOM 1524 C CA . SER A 1 198 ? 20.748 3.182 -38.171 1.00 97.06 198 SER A CA 1
ATOM 1525 C C . SER A 1 198 ? 19.867 3.936 -37.179 1.00 97.06 198 SER A C 1
ATOM 1527 O O . SER A 1 198 ? 20.251 4.992 -36.694 1.00 97.06 198 SER A O 1
ATOM 1529 N N . ASN A 1 199 ? 18.709 3.380 -36.841 1.00 96.50 199 ASN A N 1
ATOM 1530 C CA . ASN A 1 199 ? 17.846 3.908 -35.787 1.00 96.50 199 ASN A CA 1
ATOM 1531 C C . ASN A 1 199 ? 17.952 3.022 -34.548 1.00 96.50 199 ASN A C 1
ATOM 1533 O O . ASN A 1 199 ? 17.961 1.794 -34.662 1.00 96.50 199 ASN A O 1
ATOM 1537 N N . GLU A 1 200 ? 18.008 3.633 -33.371 1.00 97.06 200 GLU A N 1
ATOM 1538 C CA . GLU A 1 200 ? 17.919 2.875 -32.129 1.00 97.06 200 GLU A CA 1
ATOM 1539 C C . GLU A 1 200 ? 16.486 2.360 -31.946 1.00 97.06 200 GLU A C 1
ATOM 1541 O O . GLU A 1 200 ? 15.507 3.091 -32.109 1.00 97.06 200 GLU A O 1
ATOM 1546 N N . ALA A 1 201 ? 16.362 1.075 -31.640 1.00 96.38 201 ALA A N 1
ATOM 1547 C CA . ALA A 1 201 ? 15.118 0.417 -31.299 1.00 96.38 201 ALA A CA 1
ATOM 1548 C C . ALA A 1 201 ? 15.143 0.022 -29.824 1.00 96.38 201 ALA A C 1
ATOM 1550 O O . ALA A 1 201 ? 16.178 -0.353 -29.282 1.00 96.38 201 ALA A O 1
ATOM 1551 N N . MET A 1 202 ? 13.971 0.045 -29.199 1.00 96.00 202 MET A N 1
ATOM 1552 C CA . MET A 1 202 ? 13.765 -0.448 -27.844 1.00 96.00 202 MET A CA 1
ATOM 1553 C C . MET A 1 202 ? 12.622 -1.456 -27.884 1.00 96.00 202 MET A C 1
ATOM 1555 O O . MET A 1 202 ? 11.461 -1.090 -28.085 1.00 96.00 202 MET A O 1
ATOM 1559 N N . SER A 1 203 ? 12.958 -2.738 -27.762 1.00 95.25 203 SER A N 1
ATOM 1560 C CA . SER A 1 203 ? 11.981 -3.823 -27.754 1.00 95.25 203 SER A CA 1
ATOM 1561 C C . SER A 1 203 ? 11.598 -4.211 -26.325 1.00 95.25 203 SER A C 1
ATOM 1563 O O . SER A 1 203 ? 12.275 -3.869 -25.354 1.00 95.25 203 SER A O 1
ATOM 1565 N N . ASN A 1 204 ? 10.465 -4.900 -26.174 1.00 94.31 204 ASN A N 1
ATOM 1566 C CA . ASN A 1 204 ? 10.025 -5.372 -24.866 1.00 94.31 204 ASN A CA 1
ATOM 1567 C C . ASN A 1 204 ? 10.980 -6.466 -24.355 1.00 94.31 204 ASN A C 1
ATOM 1569 O O . ASN A 1 204 ? 11.409 -7.337 -25.114 1.00 94.31 204 ASN A O 1
ATOM 1573 N N . SER A 1 205 ? 11.288 -6.446 -23.058 1.00 95.88 205 SER A N 1
ATOM 1574 C CA . SER A 1 205 ? 12.019 -7.534 -22.403 1.00 95.88 205 SER A CA 1
ATOM 1575 C C . SER A 1 205 ? 11.207 -8.829 -22.353 1.00 95.88 205 SER A C 1
ATOM 1577 O O . SER A 1 205 ? 11.804 -9.898 -22.280 1.00 95.88 205 SER A O 1
ATOM 1579 N N . LEU A 1 206 ? 9.873 -8.751 -22.390 1.00 96.19 206 LEU A N 1
ATOM 1580 C CA . LEU A 1 206 ? 8.978 -9.902 -22.502 1.00 96.19 206 LEU A CA 1
ATOM 1581 C C . LEU A 1 206 ? 8.712 -10.243 -23.969 1.00 96.19 206 LEU A C 1
ATOM 1583 O O . LEU A 1 206 ? 8.437 -9.356 -24.775 1.00 96.19 206 LEU A O 1
ATOM 1587 N N . THR A 1 207 ? 8.773 -11.528 -24.304 1.00 95.62 207 THR A N 1
ATOM 1588 C CA . THR A 1 207 ? 8.587 -12.029 -25.670 1.00 95.62 207 THR A CA 1
ATOM 1589 C C . THR A 1 207 ? 7.944 -13.420 -25.682 1.00 95.62 207 THR A C 1
ATOM 1591 O O . THR A 1 207 ? 7.580 -13.968 -24.634 1.00 95.62 207 THR A O 1
ATOM 1594 N N . LYS A 1 208 ? 7.795 -13.988 -26.882 1.00 95.69 208 LYS A N 1
ATOM 1595 C CA . LYS A 1 208 ? 7.169 -15.289 -27.114 1.00 95.69 208 LYS A CA 1
ATOM 1596 C C . LYS A 1 208 ? 8.148 -16.411 -26.798 1.00 95.69 208 LYS A C 1
ATOM 1598 O O . LYS A 1 208 ? 9.203 -16.521 -27.420 1.00 95.69 208 LYS A O 1
ATOM 1603 N N . GLY A 1 209 ? 7.759 -17.307 -25.898 1.00 95.12 209 GLY A N 1
ATOM 1604 C CA . GLY A 1 209 ? 8.524 -18.508 -25.562 1.00 95.12 209 GLY A CA 1
ATOM 1605 C C . GLY A 1 209 ? 8.777 -19.398 -26.775 1.00 95.12 209 GLY A C 1
ATOM 1606 O O . GLY A 1 209 ? 9.860 -19.958 -26.904 1.00 95.12 209 GLY A O 1
ATOM 1607 N N . SER A 1 210 ? 7.828 -19.429 -27.713 1.00 95.75 210 SER A N 1
ATOM 1608 C CA . SER A 1 210 ? 7.916 -20.224 -28.938 1.00 95.75 210 SER A CA 1
ATOM 1609 C C . SER A 1 210 ? 9.044 -19.803 -29.883 1.00 95.75 210 SER A C 1
ATOM 1611 O O . SER A 1 210 ? 9.409 -20.565 -30.771 1.00 95.75 210 SER A O 1
ATOM 1613 N N . TYR A 1 211 ? 9.620 -18.603 -29.731 1.00 95.50 211 TYR A N 1
ATOM 1614 C CA . TYR A 1 211 ? 10.800 -18.208 -30.512 1.00 95.50 211 TYR A CA 1
ATOM 1615 C C . TYR A 1 211 ? 12.049 -19.015 -30.163 1.00 95.50 211 TYR A C 1
ATOM 1617 O O . TYR A 1 211 ? 12.988 -19.049 -30.953 1.00 95.50 211 TYR A O 1
ATOM 1625 N N . TYR A 1 212 ? 12.055 -19.662 -29.000 1.00 95.06 212 TYR A N 1
ATOM 1626 C CA . TYR A 1 212 ? 13.189 -20.415 -28.477 1.00 95.06 212 TYR A CA 1
ATOM 1627 C C . TYR A 1 212 ? 13.061 -21.931 -28.689 1.00 95.06 212 TYR A C 1
ATOM 1629 O O . TYR A 1 212 ? 13.961 -22.689 -28.312 1.00 95.06 212 TYR A O 1
ATOM 1637 N N . ASP A 1 213 ? 11.967 -22.391 -29.302 1.00 93.38 213 ASP A N 1
ATOM 1638 C CA . ASP A 1 213 ? 11.726 -23.809 -29.560 1.00 93.38 213 ASP A CA 1
ATOM 1639 C C . ASP A 1 213 ? 12.714 -24.342 -30.609 1.00 93.38 213 ASP A C 1
ATOM 1641 O O . ASP A 1 213 ? 12.879 -23.779 -31.690 1.00 93.38 213 ASP A O 1
ATOM 1645 N N . GLY A 1 214 ? 13.408 -25.435 -30.281 1.00 91.06 214 GLY A N 1
ATOM 1646 C CA . GLY A 1 214 ? 14.392 -26.066 -31.170 1.00 91.06 214 GLY A CA 1
ATOM 1647 C C . GLY A 1 214 ? 15.733 -25.330 -31.304 1.00 91.06 214 GLY A C 1
ATOM 1648 O O . GLY A 1 214 ? 16.616 -25.816 -32.013 1.00 91.06 214 GLY A O 1
ATOM 1649 N N . LEU A 1 215 ? 15.934 -24.198 -30.619 1.00 92.69 215 LEU A N 1
ATOM 1650 C CA . LEU A 1 215 ? 17.222 -23.500 -30.614 1.00 92.69 215 LEU A CA 1
ATOM 1651 C C . LEU A 1 215 ? 18.217 -24.158 -29.654 1.00 92.69 215 LEU A C 1
ATOM 1653 O O . LEU A 1 215 ? 17.886 -24.475 -28.515 1.00 92.69 215 LEU A O 1
ATOM 1657 N N . GLN A 1 216 ? 19.470 -24.290 -30.094 1.00 88.31 216 GLN A N 1
ATOM 1658 C CA . GLN A 1 216 ? 20.552 -24.842 -29.269 1.00 88.31 216 GLN A CA 1
ATOM 1659 C C . GLN A 1 216 ? 21.174 -23.783 -28.341 1.00 88.31 216 GLN A C 1
ATOM 1661 O O . GLN A 1 216 ? 21.332 -24.018 -27.149 1.00 88.31 216 GLN A O 1
ATOM 1666 N N . GLN A 1 217 ? 21.489 -22.590 -28.864 1.00 86.56 217 GLN A N 1
ATOM 1667 C CA . GLN A 1 217 ? 22.172 -21.527 -28.105 1.00 86.56 217 GLN A CA 1
ATOM 1668 C C . GLN A 1 217 ? 21.242 -20.751 -27.154 1.00 86.56 217 GLN A C 1
ATOM 1670 O O . GLN A 1 217 ? 21.674 -20.283 -26.105 1.00 86.56 217 GLN A O 1
ATOM 1675 N N . HIS A 1 218 ? 19.964 -20.627 -27.514 1.00 91.19 218 HIS A N 1
ATOM 1676 C CA . HIS A 1 218 ? 18.925 -19.974 -26.715 1.00 91.19 218 HIS A CA 1
ATOM 1677 C C . HIS A 1 218 ? 17.774 -20.952 -26.500 1.00 91.19 218 HIS A C 1
ATOM 1679 O O . HIS A 1 218 ? 16.668 -20.738 -26.988 1.00 91.19 218 HIS A O 1
ATOM 1685 N N . SER A 1 219 ? 18.064 -22.080 -25.856 1.00 92.19 219 SER A N 1
ATOM 1686 C CA . SER A 1 219 ? 17.097 -23.164 -25.711 1.00 92.19 219 SER A CA 1
ATOM 1687 C C . SER A 1 219 ? 15.908 -22.767 -24.838 1.00 92.19 219 SER A C 1
ATOM 1689 O O . SER A 1 219 ? 16.028 -21.997 -23.879 1.00 92.19 219 SER A O 1
ATOM 1691 N N . ALA A 1 220 ? 14.738 -23.334 -25.134 1.00 91.75 220 ALA A N 1
ATOM 1692 C CA . ALA A 1 220 ? 13.521 -23.102 -24.361 1.00 91.75 220 ALA A CA 1
ATOM 1693 C C . ALA A 1 220 ? 13.683 -23.438 -22.860 1.00 91.75 220 ALA A C 1
ATOM 1695 O O . ALA A 1 220 ? 13.078 -22.774 -22.017 1.00 91.75 220 ALA A O 1
ATOM 1696 N N . SER A 1 221 ? 14.542 -24.405 -22.507 1.00 91.19 221 SER A N 1
ATOM 1697 C CA . SER A 1 221 ? 14.859 -24.771 -21.115 1.00 91.19 221 SER A CA 1
ATOM 1698 C C . SER A 1 221 ? 15.560 -23.661 -20.329 1.00 91.19 221 SER A C 1
ATOM 1700 O O . SER A 1 221 ? 15.426 -23.599 -19.111 1.00 91.19 221 SER A O 1
ATOM 1702 N N . SER A 1 222 ? 16.277 -22.774 -21.022 1.00 92.81 222 SER A N 1
ATOM 1703 C CA . SER A 1 222 ? 16.979 -21.627 -20.437 1.00 92.81 222 SER A CA 1
ATOM 1704 C C . SER A 1 222 ? 16.113 -20.363 -20.411 1.00 92.81 222 SER A C 1
ATOM 1706 O O . SER A 1 222 ? 16.602 -19.283 -20.085 1.00 92.81 222 SER A O 1
ATOM 1708 N N . SER A 1 223 ? 14.825 -20.452 -20.757 1.00 93.88 223 SER A N 1
ATOM 1709 C CA . SER A 1 223 ? 13.922 -19.296 -20.738 1.00 93.88 223 SER A CA 1
ATOM 1710 C C . SER A 1 223 ? 13.413 -19.013 -19.327 1.00 93.88 223 SER A C 1
ATOM 1712 O O . SER A 1 223 ? 12.839 -19.888 -18.678 1.00 93.88 223 SER A O 1
ATOM 1714 N N . ALA A 1 224 ? 13.534 -17.765 -18.872 1.00 95.12 224 ALA A N 1
ATOM 1715 C CA . ALA A 1 224 ? 12.880 -17.313 -17.647 1.00 95.12 224 ALA A CA 1
ATOM 1716 C C . ALA A 1 224 ? 11.388 -17.046 -17.923 1.00 95.12 224 ALA A C 1
ATOM 1718 O O . ALA A 1 224 ? 11.033 -16.047 -18.552 1.00 95.12 224 ALA A O 1
ATOM 1719 N N . LYS A 1 225 ? 10.524 -17.973 -17.491 1.00 94.94 225 LYS A N 1
ATOM 1720 C CA . LYS A 1 225 ? 9.069 -17.942 -17.721 1.00 94.94 225 LYS A CA 1
ATOM 1721 C C . LYS A 1 225 ? 8.345 -17.053 -16.709 1.00 94.94 225 LYS A C 1
ATOM 1723 O O . LYS A 1 225 ? 8.690 -17.034 -15.529 1.00 94.94 225 LYS A O 1
ATOM 1728 N N . ILE A 1 226 ? 7.297 -16.372 -17.166 1.00 94.56 226 ILE A N 1
ATOM 1729 C CA . ILE A 1 226 ? 6.361 -15.645 -16.303 1.00 94.56 226 ILE A CA 1
ATOM 1730 C C . ILE A 1 226 ? 5.303 -16.620 -15.788 1.00 94.56 226 ILE A C 1
ATOM 1732 O O . ILE A 1 226 ? 4.730 -17.373 -16.569 1.00 94.56 226 ILE A O 1
ATOM 1736 N N . LEU A 1 227 ? 5.043 -16.606 -14.475 1.00 94.44 227 LEU A N 1
ATOM 1737 C CA . LEU A 1 227 ? 4.095 -17.531 -13.840 1.00 94.44 227 LEU A CA 1
ATOM 1738 C C . LEU A 1 227 ? 2.649 -17.287 -14.296 1.00 94.44 227 LEU A C 1
ATOM 1740 O O . LEU A 1 227 ? 1.930 -18.232 -14.594 1.00 94.44 227 LEU A O 1
ATOM 1744 N N . ASN A 1 228 ? 2.252 -16.015 -14.380 1.00 93.25 228 ASN A N 1
ATOM 1745 C CA . ASN A 1 228 ? 0.908 -15.585 -14.764 1.00 93.25 228 ASN A CA 1
ATOM 1746 C C . ASN A 1 228 ? 0.997 -14.615 -15.957 1.00 93.25 228 ASN A C 1
ATOM 1748 O O . ASN A 1 228 ? 0.844 -13.405 -15.768 1.00 93.25 228 ASN A O 1
ATOM 1752 N N . PRO A 1 229 ? 1.342 -15.096 -17.165 1.00 94.06 229 PRO A N 1
ATOM 1753 C CA . PRO A 1 229 ? 1.511 -14.225 -18.319 1.00 94.06 229 PRO A CA 1
ATOM 1754 C C . PRO A 1 229 ? 0.159 -13.677 -18.788 1.00 94.06 229 PRO A C 1
ATOM 1756 O O . PRO A 1 229 ? -0.836 -14.398 -18.819 1.00 94.06 229 PRO A O 1
ATOM 1759 N N . LEU A 1 230 ? 0.129 -12.404 -19.194 1.00 91.00 230 LEU A N 1
ATOM 1760 C CA . LEU A 1 230 ? -1.080 -11.776 -19.748 1.00 91.00 230 LEU A CA 1
ATOM 1761 C C . LEU A 1 230 ? -1.451 -12.343 -21.127 1.00 91.00 230 LEU A C 1
ATOM 1763 O O . LEU A 1 230 ? -2.611 -12.301 -21.527 1.00 91.00 230 LEU A O 1
ATOM 1767 N N . SER A 1 231 ? -0.465 -12.855 -21.866 1.00 94.81 231 SER A N 1
ATOM 1768 C CA . SER A 1 231 ? -0.652 -13.500 -23.163 1.00 94.81 231 SER A CA 1
ATOM 1769 C C . SER A 1 231 ? 0.502 -14.457 -23.466 1.00 94.81 231 SER A C 1
ATOM 1771 O O . SER A 1 231 ? 1.592 -14.342 -22.899 1.00 94.81 231 SER A O 1
ATOM 1773 N N . ASN A 1 232 ? 0.296 -15.368 -24.419 1.00 92.25 232 ASN A N 1
ATOM 1774 C CA . ASN A 1 232 ? 1.367 -16.235 -24.929 1.00 92.25 232 ASN A CA 1
ATOM 1775 C C . ASN A 1 232 ? 2.477 -15.458 -25.651 1.00 92.25 232 ASN A C 1
ATOM 1777 O O . ASN A 1 232 ? 3.582 -15.973 -25.810 1.00 92.25 232 ASN A O 1
ATOM 1781 N N . ASP A 1 233 ? 2.198 -14.217 -26.052 1.00 92.50 233 ASP A N 1
ATOM 1782 C CA . ASP A 1 233 ? 3.171 -13.358 -26.716 1.00 92.50 233 ASP A CA 1
ATOM 1783 C C . ASP A 1 233 ? 4.172 -12.722 -25.735 1.00 92.50 233 ASP A C 1
ATOM 1785 O O . ASP A 1 233 ? 5.213 -12.228 -26.158 1.00 92.50 233 ASP A O 1
ATOM 1789 N N . LEU A 1 234 ? 3.868 -12.737 -24.431 1.00 94.88 234 LEU A N 1
ATOM 1790 C CA . LEU A 1 234 ? 4.649 -12.105 -23.363 1.00 94.88 234 LEU A CA 1
ATOM 1791 C C . LEU A 1 234 ? 4.867 -13.079 -22.192 1.00 94.88 234 LEU A C 1
ATOM 1793 O O . LEU A 1 234 ? 4.684 -12.721 -21.026 1.00 94.88 234 LEU A O 1
ATOM 1797 N N . ASN A 1 235 ? 5.205 -14.335 -22.498 1.00 96.06 235 ASN A N 1
ATOM 1798 C CA . ASN A 1 235 ? 5.278 -15.415 -21.507 1.00 96.06 235 ASN A CA 1
ATOM 1799 C C . ASN A 1 235 ? 6.699 -15.762 -21.031 1.00 96.06 235 ASN A C 1
ATOM 1801 O O . ASN A 1 235 ? 6.843 -16.491 -20.045 1.00 96.06 235 ASN A O 1
ATOM 1805 N N . VAL A 1 236 ? 7.741 -15.222 -21.669 1.00 96.56 236 VAL A N 1
ATOM 1806 C CA . VAL A 1 236 ? 9.140 -15.369 -21.238 1.00 96.56 236 VAL A CA 1
ATOM 1807 C C . VAL A 1 236 ? 9.890 -14.047 -21.313 1.00 96.56 236 VAL A C 1
ATOM 1809 O O . VAL A 1 236 ? 9.548 -13.174 -22.108 1.00 96.56 236 VAL A O 1
ATOM 1812 N N . LEU A 1 237 ? 10.958 -13.913 -20.529 1.00 97.00 237 LEU A N 1
ATOM 1813 C CA . LEU A 1 237 ? 11.959 -12.872 -20.749 1.00 97.00 237 LEU A CA 1
ATOM 1814 C C . LEU A 1 237 ? 12.865 -13.241 -21.934 1.00 97.00 237 LEU A C 1
ATOM 1816 O O . LEU A 1 237 ? 13.253 -14.399 -22.097 1.00 97.00 237 LEU A O 1
ATOM 1820 N N . ARG A 1 238 ? 13.226 -12.248 -22.750 1.00 96.31 238 ARG A N 1
ATOM 1821 C CA . ARG A 1 238 ? 14.062 -12.423 -23.941 1.00 96.31 238 ARG A CA 1
ATOM 1822 C C . ARG A 1 238 ? 15.466 -12.913 -23.578 1.00 96.31 238 ARG A C 1
ATOM 1824 O O . ARG A 1 238 ? 16.158 -12.298 -22.767 1.00 96.31 238 ARG A O 1
ATOM 1831 N N . GLN A 1 239 ? 15.924 -13.974 -24.236 1.00 96.12 239 GLN A N 1
ATOM 1832 C CA . GLN A 1 239 ? 17.311 -14.453 -24.141 1.00 96.12 239 GLN A CA 1
ATOM 1833 C C . GLN A 1 239 ? 18.266 -13.733 -25.107 1.00 96.12 239 GLN A C 1
ATOM 1835 O O . GLN A 1 239 ? 19.481 -13.864 -24.993 1.00 96.12 239 GLN A O 1
ATOM 1840 N N . THR A 1 240 ? 17.721 -12.989 -26.072 1.00 95.94 240 THR A N 1
ATOM 1841 C CA . THR A 1 240 ? 18.464 -12.249 -27.101 1.00 95.94 240 THR A CA 1
ATOM 1842 C C . THR A 1 240 ? 17.647 -11.045 -27.573 1.00 95.94 240 THR A C 1
ATOM 1844 O O . THR A 1 240 ? 16.416 -11.104 -27.581 1.00 95.94 240 THR A O 1
ATOM 1847 N N . LEU A 1 241 ? 18.318 -9.973 -28.004 1.00 96.88 241 LEU A N 1
ATOM 1848 C CA . LEU A 1 241 ? 17.689 -8.786 -28.610 1.00 96.88 241 LEU A CA 1
ATOM 1849 C C . LEU A 1 241 ? 17.194 -9.048 -30.041 1.00 96.88 241 LEU A C 1
ATOM 1851 O O . LEU A 1 241 ? 16.383 -8.299 -30.581 1.00 96.88 241 LEU A O 1
ATOM 1855 N N . PHE A 1 242 ? 17.666 -10.134 -30.657 1.00 95.62 242 PHE A N 1
ATOM 1856 C CA . PHE A 1 242 ? 17.419 -10.435 -32.062 1.00 95.62 242 PHE A CA 1
ATOM 1857 C C . PHE A 1 242 ? 15.927 -10.509 -32.414 1.00 95.62 242 PHE A C 1
ATOM 1859 O O . PHE A 1 242 ? 15.493 -9.888 -33.381 1.00 95.62 242 PHE A O 1
ATOM 1866 N N . PHE A 1 243 ? 15.121 -11.227 -31.625 1.00 95.81 243 PHE A N 1
ATOM 1867 C CA . PHE A 1 243 ? 13.704 -11.420 -31.947 1.00 95.81 243 PHE A CA 1
ATOM 1868 C C . PHE A 1 243 ? 12.896 -10.122 -31.883 1.00 95.81 243 PHE A C 1
ATOM 1870 O O . PHE A 1 243 ? 12.075 -9.885 -32.766 1.00 95.81 243 PHE A O 1
ATOM 1877 N N . GLY A 1 244 ? 13.181 -9.246 -30.914 1.00 95.88 244 GLY A N 1
ATOM 1878 C CA . GLY A 1 244 ? 12.541 -7.931 -30.827 1.00 95.88 244 GLY A CA 1
ATOM 1879 C C . GLY A 1 244 ? 12.862 -7.047 -32.037 1.00 95.88 244 GLY A C 1
ATOM 1880 O O . GLY A 1 244 ? 11.965 -6.438 -32.625 1.00 95.88 244 GLY A O 1
ATOM 1881 N N . LEU A 1 245 ? 14.122 -7.050 -32.485 1.00 96.88 245 LEU A N 1
ATOM 1882 C CA . LEU A 1 245 ? 14.528 -6.367 -33.716 1.00 96.88 245 LEU A CA 1
ATOM 1883 C C . LEU A 1 245 ? 13.843 -6.963 -34.957 1.00 96.88 245 LEU A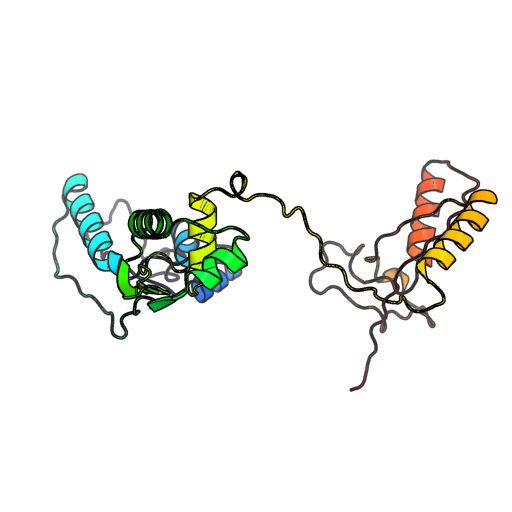 C 1
ATOM 1885 O O . LEU A 1 245 ? 13.371 -6.220 -35.818 1.00 96.88 245 LEU A O 1
ATOM 1889 N N . MET A 1 246 ? 13.720 -8.289 -35.042 1.00 95.56 246 MET A N 1
ATOM 1890 C CA . MET A 1 246 ? 13.044 -8.958 -36.161 1.00 95.56 246 MET A CA 1
ATOM 1891 C C . MET A 1 246 ? 11.542 -8.668 -36.211 1.00 95.56 246 MET A C 1
ATOM 1893 O O . MET A 1 246 ? 10.991 -8.483 -37.299 1.00 95.56 246 MET A O 1
ATOM 1897 N N . GLU A 1 247 ? 10.871 -8.570 -35.064 1.00 95.69 247 GLU A N 1
ATOM 1898 C CA . GLU A 1 247 ? 9.484 -8.105 -34.994 1.00 95.69 247 GLU A CA 1
ATOM 1899 C C . GLU A 1 247 ? 9.350 -6.665 -35.495 1.00 95.69 247 GLU A C 1
ATOM 1901 O O . GLU A 1 247 ? 8.443 -6.367 -36.278 1.00 95.69 247 GLU A O 1
ATOM 1906 N N . ALA A 1 248 ? 10.282 -5.783 -35.122 1.00 95.94 248 ALA A N 1
ATOM 1907 C CA . ALA A 1 248 ? 10.310 -4.411 -35.615 1.00 95.94 248 ALA A CA 1
ATOM 1908 C C . ALA A 1 248 ? 10.525 -4.354 -37.138 1.00 95.94 248 ALA A C 1
ATOM 1910 O O . ALA A 1 248 ? 9.823 -3.603 -37.823 1.00 95.94 248 ALA A O 1
ATOM 1911 N N . VAL A 1 249 ? 11.424 -5.177 -37.688 1.00 96.00 249 VAL A N 1
ATOM 1912 C CA . VAL A 1 249 ? 11.633 -5.302 -39.141 1.00 96.00 249 VAL A CA 1
ATOM 1913 C C . VAL A 1 249 ? 10.370 -5.813 -39.833 1.00 96.00 249 VAL A C 1
ATOM 1915 O O . VAL A 1 249 ? 9.917 -5.206 -40.805 1.00 96.00 249 VAL A O 1
ATOM 1918 N N . LYS A 1 250 ? 9.751 -6.884 -39.318 1.00 95.38 250 LYS A N 1
ATOM 1919 C CA . LYS A 1 250 ? 8.498 -7.442 -39.852 1.00 95.38 250 LYS A CA 1
ATOM 1920 C C . LYS A 1 250 ? 7.385 -6.395 -39.858 1.00 95.38 250 LYS A C 1
ATOM 1922 O O . LYS A 1 250 ? 6.702 -6.239 -40.868 1.00 95.38 250 LYS A O 1
ATOM 1927 N N . ARG A 1 251 ? 7.219 -5.658 -38.756 1.00 95.75 251 ARG A N 1
ATOM 1928 C CA . ARG A 1 251 ? 6.215 -4.595 -38.627 1.00 95.75 251 ARG A CA 1
ATOM 1929 C C . ARG A 1 251 ? 6.427 -3.508 -39.677 1.00 95.75 251 ARG A C 1
ATOM 1931 O O . ARG A 1 251 ? 5.499 -3.201 -40.413 1.00 95.75 251 ARG A O 1
ATOM 1938 N N . ASN A 1 252 ? 7.640 -2.974 -39.794 1.00 96.12 252 ASN A N 1
ATOM 1939 C CA . ASN A 1 252 ? 7.950 -1.939 -40.784 1.00 96.12 252 ASN A CA 1
ATOM 1940 C C . ASN A 1 252 ? 7.748 -2.436 -42.225 1.00 96.12 252 ASN A C 1
ATOM 1942 O O . ASN A 1 252 ? 7.137 -1.734 -43.029 1.00 96.12 252 ASN A O 1
ATOM 1946 N N . LYS A 1 253 ? 8.151 -3.677 -42.533 1.00 95.12 253 LYS A N 1
ATOM 1947 C CA . LYS A 1 253 ? 7.892 -4.295 -43.841 1.00 95.12 253 LYS A CA 1
ATOM 1948 C C . LYS A 1 253 ? 6.393 -4.363 -44.155 1.00 95.12 253 LYS A C 1
ATOM 1950 O O . LYS A 1 253 ? 5.998 -4.053 -45.275 1.00 95.12 253 LYS A O 1
ATOM 1955 N N . ASN A 1 254 ? 5.556 -4.723 -43.179 1.00 96.12 254 ASN A N 1
ATOM 1956 C CA . ASN A 1 254 ? 4.099 -4.768 -43.349 1.00 96.12 254 ASN A CA 1
ATOM 1957 C C . ASN A 1 254 ? 3.492 -3.381 -43.620 1.00 96.12 254 ASN A C 1
ATOM 1959 O O . ASN A 1 254 ? 2.524 -3.276 -44.367 1.00 96.12 254 ASN A O 1
ATOM 1963 N N . TYR A 1 255 ? 4.097 -2.319 -43.081 1.00 96.00 255 TYR A N 1
ATOM 1964 C CA . TYR A 1 255 ? 3.749 -0.927 -43.393 1.00 96.00 255 TYR A CA 1
ATOM 1965 C C . TYR A 1 255 ? 4.398 -0.397 -44.681 1.00 96.00 255 TYR A C 1
ATOM 1967 O O . TYR A 1 255 ? 4.295 0.790 -44.973 1.00 96.00 255 TYR A O 1
ATOM 1975 N N . LYS A 1 256 ? 5.029 -1.266 -45.484 1.00 94.50 256 LYS A N 1
ATOM 1976 C CA . LYS A 1 256 ? 5.737 -0.920 -46.729 1.00 94.50 256 LYS A CA 1
ATOM 1977 C C . LYS A 1 256 ? 6.924 0.032 -46.524 1.00 94.50 256 LYS A C 1
ATOM 1979 O O . LYS A 1 256 ? 7.389 0.653 -47.476 1.00 94.50 256 LYS A O 1
ATOM 1984 N N . THR A 1 257 ? 7.468 0.082 -45.311 1.00 91.00 257 THR A N 1
ATOM 1985 C CA . THR A 1 257 ? 8.720 0.776 -45.008 1.00 91.00 257 THR A CA 1
ATOM 1986 C C . THR A 1 257 ? 9.886 -0.175 -45.285 1.00 91.00 257 THR A C 1
ATOM 1988 O O . THR A 1 257 ? 10.084 -1.155 -44.567 1.00 91.00 257 THR A O 1
ATOM 1991 N N . GLY A 1 258 ? 10.633 0.076 -46.362 1.00 86.25 258 GLY A N 1
ATOM 1992 C CA . GLY A 1 258 ? 11.849 -0.666 -46.720 1.00 86.25 258 GLY A CA 1
ATOM 1993 C C . GLY A 1 258 ? 13.127 -0.057 -46.126 1.00 86.25 258 GLY A C 1
ATOM 1994 O O . GLY A 1 258 ? 13.072 0.952 -45.434 1.00 86.25 258 GLY A O 1
ATOM 1995 N N . ASN A 1 259 ? 14.288 -0.655 -46.429 1.00 89.94 259 ASN A N 1
ATOM 1996 C CA . ASN A 1 259 ? 15.625 -0.126 -46.091 1.00 89.94 259 ASN A CA 1
ATOM 1997 C C . ASN A 1 259 ? 15.835 0.204 -44.601 1.00 89.94 259 ASN A C 1
ATOM 1999 O O . ASN A 1 259 ? 16.339 1.263 -44.237 1.00 89.94 259 ASN A O 1
ATOM 2003 N N . ILE A 1 260 ? 15.451 -0.727 -43.732 1.00 93.12 260 ILE A N 1
ATOM 2004 C CA . ILE A 1 260 ? 15.495 -0.554 -42.281 1.00 93.12 260 ILE A CA 1
ATOM 2005 C C . ILE A 1 260 ? 16.877 -0.948 -41.742 1.00 93.12 260 ILE A C 1
ATOM 2007 O O . ILE A 1 260 ? 17.361 -2.048 -42.008 1.00 93.12 260 ILE A O 1
ATOM 2011 N N . ARG A 1 261 ? 17.481 -0.077 -40.931 1.00 95.62 261 ARG A N 1
ATOM 2012 C CA . ARG A 1 261 ? 18.684 -0.360 -40.136 1.00 95.62 261 ARG A CA 1
ATOM 2013 C C . ARG A 1 261 ? 18.363 -0.071 -38.677 1.00 95.62 261 ARG A C 1
ATOM 2015 O O . ARG A 1 261 ? 18.026 1.066 -38.354 1.00 95.62 261 ARG A O 1
ATOM 2022 N N . LEU A 1 262 ? 18.423 -1.091 -37.826 1.00 96.88 262 LEU A N 1
ATOM 2023 C CA . LEU A 1 262 ? 18.108 -0.984 -36.401 1.00 96.88 262 LEU A CA 1
ATOM 2024 C C . LEU A 1 262 ? 19.264 -1.511 -35.561 1.00 96.88 262 LEU A C 1
ATOM 2026 O O . LEU A 1 262 ? 19.922 -2.475 -35.950 1.00 96.88 262 LEU A O 1
ATOM 2030 N N . PHE A 1 263 ? 19.454 -0.915 -34.392 1.00 97.50 263 PHE A N 1
ATOM 2031 C CA . PHE A 1 263 ? 20.281 -1.460 -33.321 1.00 97.50 263 PHE A CA 1
ATOM 2032 C C . PHE A 1 263 ? 19.555 -1.292 -31.987 1.00 97.50 263 PHE A C 1
ATOM 2034 O O . PHE A 1 263 ? 18.642 -0.480 -31.884 1.00 97.50 263 PHE A O 1
ATOM 2041 N N . GLU A 1 264 ? 19.932 -2.064 -30.975 1.00 97.69 264 GLU A N 1
ATOM 2042 C CA . GLU A 1 264 ? 19.352 -1.966 -29.634 1.00 97.69 264 GLU A CA 1
ATOM 2043 C C . G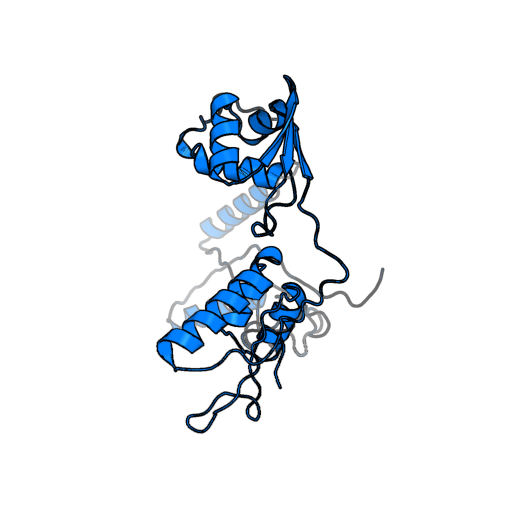LU A 1 264 ? 20.432 -2.256 -28.591 1.00 97.69 264 GLU A C 1
ATOM 2045 O O . GLU A 1 264 ? 21.225 -3.188 -28.752 1.00 97.69 264 GLU A O 1
ATOM 2050 N N . PHE A 1 265 ? 20.420 -1.495 -27.498 1.00 96.38 265 PHE A N 1
ATOM 2051 C CA . PHE A 1 265 ? 21.103 -1.854 -26.262 1.00 96.38 265 PHE A CA 1
ATOM 2052 C C . PHE A 1 265 ? 20.072 -2.314 -25.239 1.00 96.38 265 PHE A C 1
ATOM 2054 O O . PHE A 1 265 ? 19.141 -1.590 -24.900 1.00 96.38 265 PHE A O 1
ATOM 2061 N N . GLY A 1 266 ? 20.243 -3.514 -24.694 1.00 94.75 266 GLY A N 1
ATOM 2062 C CA . GLY A 1 266 ? 19.278 -4.029 -23.738 1.00 94.75 266 GLY A CA 1
ATOM 2063 C C . GLY A 1 266 ? 19.752 -5.264 -23.000 1.00 94.75 266 GLY A C 1
ATOM 2064 O O . GLY A 1 266 ? 20.665 -5.969 -23.426 1.00 94.75 266 GLY A O 1
ATOM 2065 N N . ASN A 1 267 ? 19.090 -5.529 -21.879 1.00 96.19 26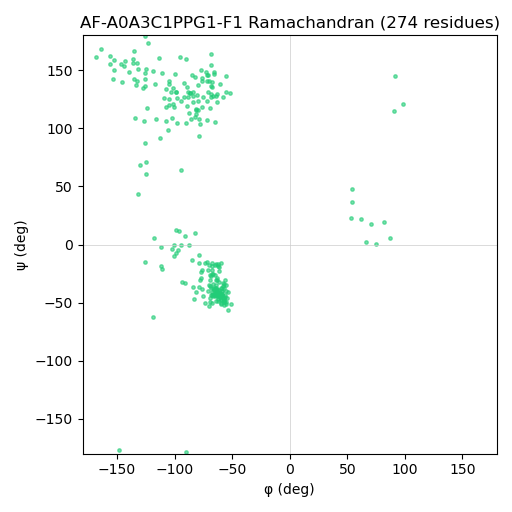7 ASN A N 1
ATOM 2066 C CA . ASN A 1 267 ? 19.341 -6.728 -21.096 1.00 96.19 267 ASN A CA 1
ATOM 2067 C C . ASN A 1 267 ? 18.704 -7.951 -21.759 1.00 96.19 267 ASN A C 1
ATOM 2069 O O . ASN A 1 267 ? 17.598 -7.883 -22.308 1.00 96.19 267 ASN A O 1
ATOM 2073 N N . CYS A 1 268 ? 19.415 -9.067 -21.654 1.00 95.88 268 CYS A N 1
ATOM 2074 C CA . CYS A 1 268 ? 18.945 -10.399 -21.996 1.00 95.88 268 CYS A CA 1
ATOM 2075 C C . CYS A 1 268 ? 18.983 -11.267 -20.740 1.00 95.88 268 CYS A C 1
ATOM 2077 O O .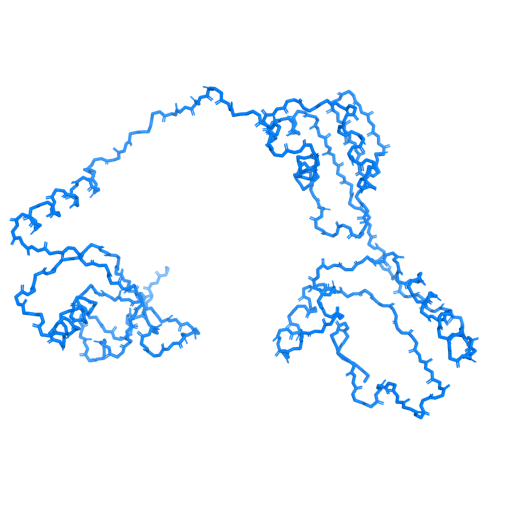 CYS A 1 268 ? 19.819 -11.066 -19.857 1.00 95.88 268 CYS A O 1
ATOM 2079 N N . TYR A 1 269 ? 18.077 -12.230 -20.665 1.00 95.88 269 TYR A N 1
ATOM 2080 C CA . TYR A 1 269 ? 17.835 -13.020 -19.469 1.00 95.88 269 TYR A CA 1
ATOM 2081 C C . TYR A 1 269 ? 17.947 -14.496 -19.817 1.00 95.88 269 TYR A C 1
ATOM 2083 O O . TYR A 1 269 ? 17.424 -14.938 -20.833 1.00 95.88 269 TYR A O 1
ATOM 2091 N N . SER A 1 270 ? 18.612 -15.265 -18.965 1.00 92.12 270 SER A N 1
ATOM 2092 C CA . SER A 1 270 ? 18.647 -16.721 -19.070 1.00 92.12 270 SER A CA 1
ATOM 2093 C C . SER A 1 270 ? 18.387 -17.321 -17.698 1.00 92.12 270 SER A C 1
ATOM 2095 O O . SER A 1 270 ? 18.886 -16.838 -16.681 1.00 92.12 270 SER A O 1
ATOM 2097 N N . TYR A 1 271 ? 17.565 -18.359 -17.672 1.00 91.69 271 TYR A N 1
ATOM 2098 C CA . TYR A 1 271 ? 17.352 -19.184 -16.503 1.00 91.69 271 TYR A CA 1
ATOM 2099 C C . TYR A 1 271 ? 18.486 -20.201 -16.416 1.00 91.69 271 TYR A C 1
ATOM 2101 O O . TYR A 1 271 ? 18.640 -21.050 -17.294 1.00 91.69 271 TYR A O 1
ATOM 2109 N N . LYS A 1 272 ? 19.297 -20.102 -15.364 1.00 85.25 272 LYS A N 1
ATOM 2110 C CA . LYS A 1 272 ? 20.346 -21.081 -15.082 1.00 85.25 272 LYS A CA 1
ATOM 2111 C C . LYS A 1 272 ? 19.757 -22.208 -14.241 1.00 85.25 272 LYS A C 1
ATOM 2113 O O . LYS A 1 272 ? 19.382 -21.995 -13.091 1.00 85.25 272 LYS A O 1
ATOM 2118 N N . THR A 1 273 ? 19.673 -23.402 -14.814 1.00 68.94 273 THR A N 1
ATOM 2119 C CA . THR A 1 273 ? 19.323 -24.629 -14.093 1.00 68.94 273 THR A CA 1
ATOM 2120 C C . THR A 1 273 ? 20.558 -25.138 -13.323 1.00 68.94 273 THR A C 1
ATOM 2122 O O . THR A 1 273 ? 21.382 -25.851 -13.881 1.00 68.94 273 THR A O 1
ATOM 2125 N N . GLY A 1 274 ? 20.685 -24.748 -12.043 1.00 55.41 274 GLY A N 1
ATOM 2126 C CA . GLY A 1 274 ? 21.714 -25.199 -11.071 1.00 55.41 274 GLY A CA 1
ATOM 2127 C C . GLY A 1 274 ? 22.988 -24.327 -11.029 1.00 55.41 274 GLY A C 1
ATOM 2128 O O . GLY A 1 274 ? 23.394 -23.798 -12.056 1.00 55.41 274 GLY A O 1
ATOM 2129 N N . ALA A 1 275 ? 23.679 -24.083 -9.908 1.00 41.56 275 ALA A N 1
ATOM 2130 C CA . ALA A 1 275 ? 23.576 -24.518 -8.511 1.00 41.56 275 ALA A CA 1
ATOM 2131 C C . ALA A 1 275 ? 24.029 -23.356 -7.589 1.00 41.56 275 ALA A C 1
ATOM 2133 O O . ALA A 1 275 ? 24.774 -22.480 -8.038 1.00 41.56 275 ALA A O 1
ATOM 2134 N N . ALA A 1 276 ? 23.560 -23.347 -6.338 1.00 37.34 276 ALA A N 1
ATOM 2135 C CA . ALA A 1 276 ? 24.282 -22.692 -5.244 1.00 37.34 276 ALA A CA 1
ATOM 2136 C C . ALA A 1 276 ? 25.484 -23.560 -4.851 1.00 37.34 276 ALA A C 1
ATOM 2138 O O . ALA A 1 276 ? 25.355 -24.800 -4.991 1.00 37.34 276 ALA A O 1
#

Secondary structure (DSSP, 8-state):
-EETTTEE-GGGS--TT----PPP-----HHHHHHHHHHHT---HHHHHHTT---STTHHHHHHHHHHHHHHHH-----S------SSPPPPEEEEEEHHHHHHHHSS---HHHHHHHHHHTT-EEEEE-SSEEEEEE-TT-TT--SHHHHHHHHHHHH-GGGSPPPS--------PPSS-HHHHHHHHHHHHHTTT-EE----SEE-GGGGTT-STT-GGG--B-SS-SSGGGSEE-S-SHHHHHHHHHHHHHTT--S--EE-------------

Nearest PDB structures (foldseek):
  6p8t-assembly2_E  TM=8.997E-01  e=5.580E-18  Acinetobacter baumannii ATCC 19606 = CIP 70.34 = JCM 6841
  2akw-assembly1_B  TM=8.381E-01  e=3.525E-17  Thermus thermophilus HB8
  2rhq-assembly1_B-2  TM=8.672E-01  e=9.744E-17  Staphylococcus haemolyticus
  7db7-assembly1_B  TM=8.520E-01  e=6.065E-15  Mycobacterium tuberculosis H37Rv
  7k9m-assembly1_B  TM=8.249E-01  e=8.880E-15  Mycobacterium tuberculosis H37Rv

pLDDT: mean 93.83, std 6.42, range [37.34, 98.12]

Mean predicted aligned error: 7.05 Å

Foldseek 3Di:
DAPPQFGDDPVQDDDPPDPDHDDFQDADQLVVLVVVCVVVVGDDPRSVQNVVGAQHVCRVVVRVVVVVCCCVPVVDDDDDDDDDDCPDDDAWAKEKAFQVVLCVVLVHRDDPVLLVVQCVVQVWAFPDDDPTITITTHHRRPVVDHYNVSSSVSSDVVVDNVVRDDDPDDDDDDDDDDPPPPVVVVVVVVVVQVVVPADEDDFDQFAALVVQDPDDVRHSQFWAADPDDPDNGRGTGAQDCVVRVVVVVVVCVVVVNDDHHYDYDDDHGTHDDDDD

Radius of gyration: 31.06 Å; Cα contacts (8 Å, |Δi|>4): 310; chains: 1; bounding box: 77×52×76 Å

Solvent-accessible surface area (backbone atoms only — not comparable to full-atom values): 16979 Å² total; per-residue (Å²): 100,57,50,81,63,48,46,78,26,84,93,60,54,87,53,100,83,61,87,78,85,84,88,86,57,84,79,64,62,26,70,59,34,46,54,50,25,61,74,69,72,48,89,34,80,53,23,60,44,30,43,66,46,58,46,68,86,46,30,68,58,53,43,52,52,52,52,52,49,42,29,72,75,69,69,52,79,89,88,72,83,88,87,82,90,69,94,75,75,83,73,62,47,75,40,71,43,42,53,69,56,48,21,65,72,68,68,47,86,71,56,69,71,55,54,52,52,48,36,52,75,68,61,33,42,74,78,47,76,59,100,60,35,38,34,32,37,40,50,62,64,47,69,84,52,82,50,49,68,47,54,42,49,52,48,43,62,73,69,32,71,86,68,55,72,81,74,92,73,82,89,79,77,94,75,84,77,72,80,79,51,66,64,62,52,48,50,54,52,48,53,60,39,42,78,70,66,32,42,85,49,85,63,68,56,51,27,44,51,75,78,19,62,93,38,82,93,53,28,54,85,32,44,39,67,50,92,82,45,95,41,75,62,43,25,15,39,27,65,53,71,62,63,45,52,48,52,51,51,51,52,36,48,75,72,70,47,70,94,83,44,73,47,71,87,77,85,58,39,70,39,76,88,75,78,136